Protein 2NLY (pdb70)

Radius of gyration: 16.24 Å; Cα contacts (8 Å, |Δi|>4): 488; chains: 1; bounding box: 35×42×41 Å

Solvent-accessible surface area: 9876 Å² total; per-residue (Å²): 142,98,80,0,0,0,0,0,5,31,0,0,20,107,64,126,10,9,114,60,2,9,81,25,119,4,55,4,0,0,0,0,38,7,79,71,154,49,0,56,112,7,0,87,69,0,83,92,36,67,15,33,1,0,0,2,0,22,7,78,52,121,172,44,12,2,41,48,126,25,56,58,46,83,0,36,40,62,0,90,118,0,18,115,32,1,34,122,22,65,0,1,0,3,57,85,0,21,90,1,2,89,46,87,142,2,0,78,2,0,0,46,0,0,80,88,93,143,5,17,0,0,4,5,20,42,29,98,134,26,39,0,43,92,0,2,119,100,31,139,4,58,66,18,64,45,34,44,70,0,9,69,114,148,0,40,115,163,60,0,27,123,24,0,121,96,0,4,131,82,1,120,124,39,82,62,5,9,0,0,0,52,4,15,108,89,1,54,45,0,16,34,0,0,138,57,2,45,124,66,4,120,88,40,58,3,69,19,6,40,1,36,94,22,33,150

B-factor: mean 36.32, std 6.49, range [16.76, 59.88]

InterPro domains:
  IPR006837 Divergent polysaccharide deacetylase [PF04748] (36-253)
  IPR006837 Divergent polysaccharide deacetylase [PTHR30105] (24-260)
  IPR006837 Divergent polysaccharide deacetylase [cd10936] (33-252)
  IPR011330 Glycoside hydrolase/deacetylase, beta/alpha-barrel [SSF88713] (32-253)

Nearest PDB structures (foldseek):
  2nly-assembly1_A  TM=1.005E+00  e=2.503E-43  Halalkalibacterium halodurans
  2qv5-assembly2_B  TM=9.252E-01  e=1.709E-12  Agrobacterium fabrum str. C58
  5cxp-assembly1_A-2  TM=4.669E-01  e=4.912E-03  Clostridium acetobutylicum ATCC 824
  2ekg-assembly1_B  TM=4.092E-01  e=2.356E-01  Thermus thermophilus HB27
  6xvu-assembly2_C  TM=3.363E-01  e=3.530E-01  Deinococcus radiodurans R1 = ATCC 13939 = DSM 20539

Structure (mmCIF, N/CA/C/O backbone):
data_2NLY
#
_entry.id   2NLY
#
_cell.length_a   81.153
_cell.length_b   113.517
_cell.length_c   63.532
_cell.angle_alpha   90.00
_cell.angle_beta   90.00
_cell.angle_gamma   90.00
#
_symmetry.space_group_name_H-M   'C 2 2 21'
#
loop_
_entity.id
_entity.type
_entity.pdbx_description
1 polymer 'Divergent polysaccharide deacetylase hypothetical protein'
2 non-polymer 'ZINC ION'
3 water water
#
loop_
_atom_site.group_PDB
_atom_site.id
_atom_site.type_symbol
_atom_site.label_atom_id
_atom_site.label_alt_id
_atom_site.label_comp_id
_atom_site.label_asym_id
_atom_site.label_entity_id
_atom_site.label_seq_id
_atom_site.pdbx_PDB_ins_code
_atom_site.Cartn_x
_atom_site.Cartn_y
_atom_site.Cartn_z
_atom_site.occupancy
_atom_site.B_iso_or_equiv
_atom_site.auth_seq_id
_atom_site.auth_comp_id
_atom_site.auth_asym_id
_atom_site.auth_atom_id
_atom_site.pdbx_PDB_model_num
ATOM 1 N N . MET A 1 3 ? 7.017 15.311 33.089 1.00 44.10 31 MET A N 1
ATOM 2 C CA . MET A 1 3 ? 7.366 16.719 32.708 1.00 45.05 31 MET A CA 1
ATOM 3 C C . MET A 1 3 ? 8.434 17.311 33.626 1.00 44.21 31 MET A C 1
ATOM 4 O O . MET A 1 3 ? 8.712 16.780 34.711 1.00 44.41 31 MET A O 1
ATOM 9 N N . LYS A 1 4 ? 9.043 18.393 33.151 1.00 42.82 32 LYS A N 1
ATOM 10 C CA . LYS A 1 4 ? 10.090 19.093 33.864 1.00 41.48 32 LYS A CA 1
ATOM 11 C C . LYS A 1 4 ? 9.839 20.540 33.573 1.00 41.08 32 LYS A C 1
ATOM 12 O O . LYS A 1 4 ? 9.495 20.916 32.440 1.00 40.70 32 LYS A O 1
ATOM 18 N N . ARG A 1 5 ? 9.962 21.347 34.617 1.00 40.06 33 ARG A N 1
ATOM 19 C CA . ARG A 1 5 ? 9.536 22.716 34.571 1.00 39.02 33 ARG A CA 1
ATOM 20 C C . ARG A 1 5 ? 10.690 23.663 34.254 1.00 38.51 33 ARG A C 1
ATOM 21 O O . ARG A 1 5 ? 11.867 23.330 34.501 1.00 38.06 33 ARG A O 1
ATOM 29 N N . ALA A 1 6 ? 10.328 24.821 33.680 1.00 37.46 34 ALA A N 1
ATOM 30 C CA . ALA A 1 6 ? 11.193 25.993 33.521 1.00 36.70 34 ALA A CA 1
ATOM 31 C C . ALA A 1 6 ? 10.315 27.229 33.419 1.00 36.57 34 ALA A C 1
ATOM 32 O O . ALA A 1 6 ? 9.123 27.120 33.116 1.00 37.09 34 ALA A O 1
ATOM 34 N N . ALA A 1 7 ? 10.893 28.402 33.656 1.00 35.68 35 ALA A N 1
ATOM 35 C CA . ALA A 1 7 ? 10.145 29.651 33.579 1.00 35.70 35 ALA A CA 1
ATOM 36 C C . ALA A 1 7 ? 10.912 30.676 32.766 1.00 35.19 35 ALA A C 1
ATOM 37 O O . ALA A 1 7 ? 12.154 30.719 32.807 1.00 36.68 35 ALA A O 1
ATOM 39 N N . ILE A 1 8 ? 10.172 31.484 32.022 1.00 33.86 36 ILE A N 1
ATOM 40 C CA . ILE A 1 8 ? 10.738 32.608 31.294 1.00 31.57 36 ILE A CA 1
ATOM 41 C C . ILE A 1 8 ? 10.130 33.922 31.787 1.00 31.65 36 ILE A C 1
ATOM 42 O O . ILE A 1 8 ? 8.903 34.055 31.883 1.00 30.77 36 ILE A O 1
ATOM 47 N N . ILE A 1 9 ? 11.009 34.863 32.123 1.00 30.47 37 ILE A N 1
ATOM 48 C CA . ILE A 1 9 ? 10.614 36.204 32.437 1.00 30.27 37 ILE A CA 1
ATOM 49 C C . ILE A 1 9 ? 10.995 37.113 31.258 1.00 31.37 37 ILE A C 1
ATOM 50 O O . ILE A 1 9 ? 12.132 37.035 30.749 1.00 30.64 37 ILE A O 1
ATOM 55 N N . ILE A 1 10 ? 10.062 37.971 30.835 1.00 31.71 38 ILE A N 1
ATOM 56 C CA . ILE A 1 10 ? 10.348 38.958 29.807 1.00 33.01 38 ILE A CA 1
ATOM 57 C C . ILE A 1 10 ? 10.340 40.331 30.449 1.00 34.35 38 ILE A C 1
ATOM 58 O O . ILE A 1 10 ? 9.290 40.814 30.929 1.00 34.94 38 ILE A O 1
ATOM 63 N N . ASP A 1 11 ? 11.507 40.970 30.449 1.00 34.94 39 ASP A N 1
ATOM 64 C CA . ASP A 1 11 ? 11.691 42.228 31.145 1.00 35.35 39 ASP A CA 1
ATOM 65 C C . ASP A 1 11 ? 11.286 43.426 30.303 1.00 35.69 39 ASP A C 1
ATOM 66 O O . ASP A 1 11 ? 11.100 43.327 29.078 1.00 35.44 39 ASP A O 1
ATOM 71 N N . ASP A 1 12 ? 11.183 44.575 30.964 1.00 35.54 40 ASP A N 1
ATOM 72 C CA . ASP A 1 12 ? 11.165 45.868 30.275 1.00 35.57 40 ASP A CA 1
ATOM 73 C C . ASP A 1 12 ? 9.836 46.298 29.629 1.00 34.08 40 ASP A C 1
ATOM 74 O O . ASP A 1 12 ? 9.839 47.123 28.701 1.00 33.82 40 ASP A O 1
ATOM 79 N N . PHE A 1 13 ? 8.722 45.751 30.107 1.00 32.10 41 PHE A N 1
ATOM 80 C CA . PHE A 1 13 ? 7.382 46.213 29.664 1.00 31.32 41 PHE A CA 1
ATOM 81 C C . PHE A 1 13 ? 7.134 47.569 30.271 1.00 30.58 41 PHE A C 1
ATOM 82 O O . PHE A 1 13 ? 7.795 47.934 31.227 1.00 29.75 41 PHE A O 1
ATOM 90 N N . GLY A 1 14 ? 6.193 48.321 29.723 1.00 31.03 42 GLY A N 1
ATOM 91 C CA . GLY A 1 14 ? 5.780 49.569 30.366 1.00 31.10 42 GLY A CA 1
ATOM 92 C C . GLY A 1 14 ? 5.541 50.580 29.306 1.00 31.68 42 GLY A C 1
ATOM 93 O O . GLY A 1 14 ? 4.624 51.406 29.421 1.00 31.88 42 GLY A O 1
ATOM 94 N N . GLY A 1 15 ? 6.375 50.508 28.261 1.00 32.86 43 GLY A N 1
ATOM 95 C CA . GLY A 1 15 ? 6.326 51.434 27.116 1.00 32.55 43 GLY A CA 1
ATOM 96 C C . GLY A 1 15 ? 5.876 50.711 25.867 1.00 33.38 43 GLY A C 1
ATOM 97 O O . GLY A 1 15 ? 5.567 49.516 25.907 1.00 33.89 43 GLY A O 1
ATOM 98 N N . ASP A 1 16 ? 5.829 51.432 24.756 1.00 34.63 44 ASP A N 1
ATOM 99 C CA . ASP A 1 16 ? 5.392 50.872 23.493 1.00 35.48 44 ASP A CA 1
ATOM 100 C C . ASP A 1 16 ? 6.616 50.524 22.708 1.00 34.79 44 ASP A C 1
ATOM 101 O O . ASP A 1 16 ? 7.079 51.291 21.904 1.00 34.10 44 ASP A O 1
ATOM 106 N N . VAL A 1 17 ? 7.173 49.365 23.005 1.00 35.09 45 VAL A N 1
ATOM 107 C CA . VAL A 1 17 ? 8.396 48.934 22.322 1.00 34.98 45 VAL A CA 1
ATOM 108 C C . VAL A 1 17 ? 8.116 47.622 21.603 1.00 34.45 45 VAL A C 1
ATOM 109 O O . VAL A 1 17 ? 7.098 46.983 21.857 1.00 34.41 45 VAL A O 1
ATOM 113 N N . LYS A 1 18 ? 9.003 47.227 20.699 1.00 34.11 46 LYS A N 1
ATOM 114 C CA . LYS A 1 18 ? 8.767 46.037 19.877 1.00 33.31 46 LYS A CA 1
ATOM 115 C C . LYS A 1 18 ? 8.648 44.771 20.718 1.00 32.82 46 LYS A C 1
ATOM 116 O O . LYS A 1 18 ? 9.378 44.589 21.700 1.00 32.96 46 LYS A O 1
ATOM 122 N N . GLY A 1 19 ? 7.676 43.938 20.366 1.00 32.40 47 GLY A N 1
ATOM 123 C CA . GLY A 1 19 ? 7.433 42.682 21.065 1.00 31.48 47 GLY A CA 1
ATOM 124 C C . GLY A 1 19 ? 6.324 42.688 22.101 1.00 32.04 47 GLY A C 1
ATOM 125 O O . GLY A 1 19 ? 5.859 41.613 22.503 1.00 31.66 47 GLY A O 1
ATOM 126 N N . VAL A 1 20 ? 5.879 43.863 22.560 1.00 32.19 48 VAL A N 1
ATOM 127 C CA . VAL A 1 20 ? 4.967 43.830 23.681 1.00 33.11 48 VAL A CA 1
ATOM 128 C C . VAL A 1 20 ? 3.590 43.305 23.304 1.00 33.49 48 VAL A C 1
ATOM 129 O O . VAL A 1 20 ? 3.058 42.424 23.977 1.00 34.45 48 VAL A O 1
ATOM 133 N N . ASP A 1 21 ? 3.023 43.784 22.216 1.00 33.86 49 ASP A N 1
ATOM 134 C CA . ASP A 1 21 ? 1.739 43.258 21.800 1.00 34.49 49 ASP A CA 1
ATOM 135 C C . ASP A 1 21 ? 1.772 41.750 21.640 1.00 34.44 49 ASP A C 1
ATOM 136 O O . ASP A 1 21 ? 0.859 41.082 22.116 1.00 34.31 49 ASP A O 1
ATOM 141 N N . ASP A 1 22 ? 2.830 41.234 20.995 1.00 34.83 50 ASP A N 1
ATOM 142 C CA . ASP A 1 22 ? 3.002 39.803 20.773 1.00 35.34 50 ASP A CA 1
ATOM 143 C C . ASP A 1 22 ? 3.017 39.025 22.096 1.00 35.82 50 ASP A C 1
ATOM 144 O O . ASP A 1 22 ? 2.244 38.075 22.278 1.00 35.91 50 ASP A O 1
ATOM 149 N N . PHE A 1 23 ? 3.870 39.423 23.031 1.00 35.38 51 PHE A N 1
ATOM 150 C CA . PHE A 1 23 ? 3.860 38.740 24.297 1.00 36.23 51 PHE A CA 1
ATOM 151 C C . PHE A 1 23 ? 2.517 38.898 25.030 1.00 37.31 51 PHE A C 1
ATOM 152 O O . PHE A 1 23 ? 2.053 37.947 25.670 1.00 38.10 51 PHE A O 1
ATOM 160 N N . LEU A 1 24 ? 1.872 40.062 24.914 1.00 37.22 52 LEU A N 1
ATOM 161 C CA . LEU A 1 24 ? 0.686 40.304 25.722 1.00 37.78 52 LEU A CA 1
ATOM 162 C C . LEU A 1 24 ? -0.583 39.510 25.312 1.00 39.26 52 LEU A C 1
ATOM 163 O O . LEU A 1 24 ? -1.571 39.500 26.057 1.00 39.58 52 LEU A O 1
ATOM 168 N N . THR A 1 25 ? -0.540 38.813 24.184 1.00 40.21 53 THR A N 1
ATOM 169 C CA . THR A 1 25 ? -1.658 37.965 23.781 1.00 41.55 53 THR A CA 1
ATOM 170 C C . THR A 1 25 ? -1.734 36.688 24.586 1.00 42.63 53 THR A C 1
ATOM 171 O O . THR A 1 25 ? -2.801 36.130 24.779 1.00 42.65 53 THR A O 1
ATOM 175 N N . GLY A 1 26 ? -0.589 36.226 25.055 1.00 44.40 54 GLY A N 1
ATOM 176 C CA . GLY A 1 26 ? -0.546 35.198 26.070 1.00 45.89 54 GLY A CA 1
ATOM 177 C C . GLY A 1 26 ? -0.482 33.806 25.492 1.00 45.41 54 GLY A C 1
ATOM 178 O O . GLY A 1 26 ? -0.866 32.851 26.141 1.00 45.88 54 GLY A O 1
ATOM 179 N N . GLU A 1 27 ? 0.014 33.696 24.268 1.00 46.31 55 GLU A N 1
ATOM 180 C CA . GLU A 1 27 ? 0.231 32.403 23.642 1.00 46.65 55 GLU A CA 1
ATOM 181 C C . GLU A 1 27 ? 1.387 31.660 24.280 1.00 45.64 55 GLU A C 1
ATOM 182 O O . GLU A 1 27 ? 1.374 30.444 24.369 1.00 45.69 55 GLU A O 1
ATOM 188 N N . ILE A 1 28 ? 2.390 32.400 24.721 1.00 43.92 56 ILE A N 1
ATOM 189 C CA . ILE A 1 28 ? 3.502 31.808 25.431 1.00 42.24 56 ILE A CA 1
ATOM 190 C C . ILE A 1 28 ? 3.412 32.056 26.919 1.00 41.52 56 ILE A C 1
ATOM 191 O O . ILE A 1 28 ? 3.008 33.121 27.355 1.00 40.54 56 ILE A O 1
ATOM 196 N N . PRO A 1 29 ? 3.824 31.062 27.690 1.00 40.86 57 PRO A N 1
ATOM 197 C CA . PRO A 1 29 ? 3.768 31.125 29.141 1.00 40.38 57 PRO A CA 1
ATOM 198 C C . PRO A 1 29 ? 4.989 31.798 29.706 1.00 40.16 57 PRO A C 1
ATOM 199 O O . PRO A 1 29 ? 5.981 31.166 30.034 1.00 41.12 57 PRO A O 1
ATOM 203 N N . VAL A 1 30 ? 4.888 33.105 29.824 1.00 39.26 58 VAL A N 1
ATOM 204 C CA . VAL A 1 30 ? 5.956 33.925 30.354 1.00 38.07 58 VAL A CA 1
ATOM 205 C C . VAL A 1 30 ? 5.398 34.732 31.519 1.00 38.99 58 VAL A C 1
ATOM 206 O O . VAL A 1 30 ? 4.178 34.869 31.678 1.00 39.18 58 VAL A O 1
ATOM 210 N N . THR A 1 31 ? 6.303 35.245 32.346 1.00 39.41 59 THR A N 1
ATOM 211 C CA . THR A 1 31 ? 5.993 36.182 33.369 1.00 38.39 59 THR A CA 1
ATOM 212 C C . THR A 1 31 ? 6.409 37.512 32.783 1.00 38.84 59 THR A C 1
ATOM 213 O O . THR A 1 31 ? 7.482 37.626 32.155 1.00 39.06 59 THR A O 1
ATOM 217 N N . VAL A 1 32 ? 5.562 38.515 33.027 1.00 37.40 60 VAL A N 1
ATOM 218 C CA . VAL A 1 32 ? 5.726 39.816 32.526 1.00 36.73 60 VAL A CA 1
ATOM 219 C C . VAL A 1 32 ? 6.327 40.698 33.643 1.00 37.20 60 VAL A C 1
ATOM 220 O O . VAL A 1 32 ? 5.762 40.784 34.748 1.00 37.86 60 VAL A O 1
ATOM 224 N N . ALA A 1 33 ? 7.477 41.334 33.365 1.00 36.03 61 ALA A N 1
ATOM 225 C CA . ALA A 1 33 ? 8.110 42.272 34.311 1.00 34.44 61 ALA A CA 1
ATOM 226 C C . ALA A 1 33 ? 7.926 43.699 33.802 1.00 34.06 61 ALA A C 1
ATOM 227 O O . ALA A 1 33 ? 8.552 44.119 32.823 1.00 34.32 61 ALA A O 1
ATOM 229 N N . VAL A 1 34 ? 7.048 44.449 34.462 1.00 33.74 62 VAL A N 1
ATOM 230 C CA . VAL A 1 34 ? 6.693 45.771 34.006 1.00 32.33 62 VAL A CA 1
ATOM 231 C C . VAL A 1 34 ? 7.509 46.797 34.782 1.00 33.48 62 VAL A C 1
ATOM 232 O O . VAL A 1 34 ? 7.533 46.755 36.000 1.00 33.00 62 VAL A O 1
ATOM 236 N N . MET A 1 35 ? 8.212 47.694 34.078 1.00 34.23 63 MET A N 1
ATOM 237 C CA . MET A 1 35 ? 8.783 48.890 34.693 1.00 35.77 63 MET A CA 1
ATOM 238 C C . MET A 1 35 ? 7.634 49.845 34.989 1.00 34.70 63 MET A C 1
ATOM 239 O O . MET A 1 35 ? 6.741 49.992 34.164 1.00 35.34 63 MET A O 1
ATOM 244 N N . PRO A 1 36 ? 7.610 50.431 36.194 1.00 33.28 64 PRO A N 1
ATOM 245 C CA . PRO A 1 36 ? 6.556 51.335 36.574 1.00 32.13 64 PRO A CA 1
ATOM 246 C C . PRO A 1 36 ? 6.765 52.772 36.173 1.00 31.70 64 PRO A C 1
ATOM 247 O O . PRO A 1 36 ? 7.867 53.181 35.795 1.00 32.34 64 PRO A O 1
ATOM 251 N N . PHE A 1 37 ? 5.699 53.546 36.333 1.00 30.86 65 PHE A N 1
ATOM 252 C CA . PHE A 1 37 ? 5.694 54.971 36.075 1.00 30.07 65 PHE A CA 1
ATOM 253 C C . PHE A 1 37 ? 5.875 55.302 34.605 1.00 29.32 65 PHE A C 1
ATOM 254 O O . PHE A 1 37 ? 6.285 56.413 34.267 1.00 29.20 65 PHE A O 1
ATOM 262 N N . LEU A 1 38 ? 5.588 54.353 33.725 1.00 28.28 66 LEU A N 1
ATOM 263 C CA . LEU A 1 38 ? 5.657 54.656 32.297 1.00 29.34 66 LEU A CA 1
ATOM 264 C C . LEU A 1 38 ? 4.227 54.846 31.868 1.00 29.53 66 LEU A C 1
ATOM 265 O O . LEU A 1 38 ? 3.295 54.497 32.649 1.00 29.39 66 LEU A O 1
ATOM 270 N N . GLU A 1 39 ? 4.046 55.412 30.676 1.00 28.30 67 GLU A N 1
ATOM 271 C CA . GLU A 1 39 ? 2.706 55.678 30.184 1.00 29.26 67 GLU A CA 1
ATOM 272 C C . GLU A 1 39 ? 1.741 54.465 30.268 1.00 29.61 67 GLU A C 1
ATOM 273 O O . GLU A 1 39 ? 0.594 54.640 30.681 1.00 29.55 67 GLU A O 1
ATOM 279 N N . HIS A 1 40 ? 2.204 53.267 29.893 1.00 28.58 68 HIS A N 1
ATOM 280 C CA . HIS A 1 40 ? 1.320 52.098 29.869 1.00 28.77 68 HIS A CA 1
ATOM 281 C C . HIS A 1 40 ? 1.672 51.018 30.907 1.00 29.02 68 HIS A C 1
ATOM 282 O O . HIS A 1 40 ? 1.308 49.860 30.732 1.00 28.32 68 HIS A O 1
ATOM 289 N N . SER A 1 41 ? 2.382 51.387 31.980 1.00 29.12 69 SER A N 1
ATOM 290 C CA . SER A 1 41 ? 2.829 50.381 32.931 1.00 28.75 69 SER A CA 1
ATOM 291 C C . SER A 1 41 ? 1.588 49.659 33.479 1.00 30.01 69 SER A C 1
ATOM 292 O O . SER A 1 41 ? 1.476 48.441 33.344 1.00 29.72 69 SER A O 1
ATOM 295 N N . THR A 1 42 ? 0.636 50.431 34.046 1.00 30.78 70 THR A N 1
ATOM 296 C CA . THR A 1 42 ? -0.562 49.902 34.668 1.00 31.01 70 THR A CA 1
ATOM 297 C C . THR A 1 42 ? -1.394 49.087 33.663 1.00 32.66 70 THR A C 1
ATOM 298 O O . THR A 1 42 ? -1.883 48.018 33.998 1.00 33.90 70 THR A O 1
ATOM 302 N N . LYS A 1 43 ? -1.546 49.578 32.437 1.00 32.74 71 LYS A N 1
ATOM 303 C CA . LYS A 1 43 ? -2.424 48.961 31.481 1.00 32.83 71 LYS A CA 1
ATOM 304 C C . LYS A 1 43 ? -1.849 47.684 30.930 1.00 32.61 71 LYS A C 1
ATOM 305 O O . LYS A 1 43 ? -2.554 46.696 30.753 1.00 32.66 71 LYS A O 1
ATOM 311 N N . GLN A 1 44 ? -0.572 47.694 30.587 1.00 32.80 72 GLN A N 1
ATOM 312 C CA . GLN A 1 44 ? 0.057 46.441 30.168 1.00 33.00 72 GLN A CA 1
ATOM 313 C C . GLN A 1 44 ? -0.051 45.384 31.260 1.00 33.29 72 GLN A C 1
ATOM 314 O O . GLN A 1 44 ? -0.185 44.211 30.966 1.00 33.76 72 GLN A O 1
ATOM 320 N N . ALA A 1 45 ? -0.030 45.816 32.516 1.00 33.61 73 ALA A N 1
ATOM 321 C CA . ALA A 1 45 ? -0.128 44.907 33.626 1.00 34.30 73 ALA A CA 1
ATOM 322 C C . ALA A 1 45 ? -1.535 44.293 33.633 1.00 35.15 73 ALA A C 1
ATOM 323 O O . ALA A 1 45 ? -1.718 43.109 33.952 1.00 35.88 73 ALA A O 1
ATOM 325 N N . GLU A 1 46 ? -2.508 45.123 33.292 1.00 34.99 74 GLU A N 1
ATOM 326 C CA . GLU A 1 46 ? -3.895 44.730 33.253 1.00 35.40 74 GLU A CA 1
ATOM 327 C C . GLU A 1 46 ? -4.215 43.813 32.098 1.00 34.52 74 GLU A C 1
ATOM 328 O O . GLU A 1 46 ? -5.042 42.921 32.237 1.00 34.39 74 GLU A O 1
ATOM 334 N N . ILE A 1 47 ? -3.555 44.041 30.963 1.00 34.45 75 ILE A N 1
ATOM 335 C CA . ILE A 1 47 ? -3.690 43.190 29.783 1.00 33.35 75 ILE A CA 1
ATOM 336 C C . ILE A 1 47 ? -2.987 41.865 30.030 1.00 33.36 75 ILE A C 1
ATOM 337 O O . ILE A 1 47 ? -3.436 40.796 29.568 1.00 32.60 75 ILE A O 1
ATOM 342 N N . ALA A 1 48 ? -1.886 41.900 30.769 1.00 32.84 76 ALA A N 1
ATOM 343 C CA . ALA A 1 48 ? -1.186 40.628 30.995 1.00 33.44 76 ALA A CA 1
ATOM 344 C C . ALA A 1 48 ? -2.067 39.715 31.853 1.00 33.83 76 ALA A C 1
ATOM 345 O O . ALA A 1 48 ? -2.180 38.520 31.570 1.00 32.90 76 ALA A O 1
ATOM 347 N N . GLN A 1 49 ? -2.693 40.302 32.891 1.00 33.63 77 GLN A N 1
ATOM 348 C CA . GLN A 1 49 ? -3.556 39.567 33.780 1.00 33.42 77 GLN A CA 1
ATOM 349 C C . GLN A 1 49 ? -4.746 38.967 33.039 1.00 32.70 77 GLN A C 1
ATOM 350 O O . GLN A 1 49 ? -5.088 37.837 33.289 1.00 32.82 77 GLN A O 1
ATOM 356 N N . ALA A 1 50 ? -5.373 39.716 32.136 1.00 32.06 78 ALA A N 1
ATOM 357 C CA . ALA A 1 50 ? -6.580 39.242 31.468 1.00 31.59 78 ALA A CA 1
ATOM 358 C C . ALA A 1 50 ? -6.280 38.124 30.473 1.00 31.53 78 ALA A C 1
ATOM 359 O O . ALA A 1 50 ? -7.130 37.301 30.211 1.00 32.43 78 ALA A O 1
ATOM 361 N N . ALA A 1 51 ? -5.059 38.109 29.945 1.00 31.61 79 ALA A N 1
ATOM 362 C CA . ALA A 1 51 ? -4.541 37.100 29.033 1.00 30.81 79 ALA A CA 1
ATOM 363 C C . ALA A 1 51 ? -3.932 35.989 29.833 1.00 31.76 7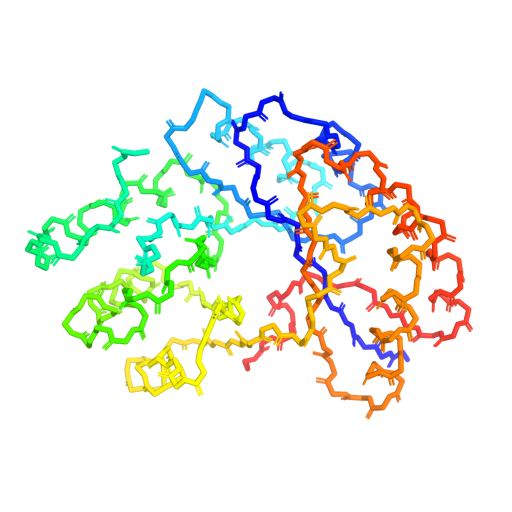9 ALA A C 1
ATOM 364 O O . ALA A 1 51 ? -3.318 35.065 29.274 1.00 32.10 79 ALA A O 1
ATOM 366 N N . GLY A 1 52 ? -4.030 36.083 31.154 1.00 31.83 80 GLY A N 1
ATOM 367 C CA . GLY A 1 52 ? -3.606 34.955 31.984 1.00 32.10 80 GLY A CA 1
ATOM 368 C C . GLY A 1 52 ? -2.118 34.761 32.205 1.00 31.94 80 GLY A C 1
ATOM 369 O O . GLY A 1 52 ? -1.687 33.639 32.424 1.00 31.97 80 GLY A O 1
ATOM 370 N N . LEU A 1 53 ? -1.359 35.859 32.225 1.00 31.53 81 LEU A N 1
ATOM 371 C CA . LEU A 1 53 ? 0.094 35.841 32.443 1.00 30.50 81 LEU A CA 1
ATOM 372 C C . LEU A 1 53 ? 0.403 36.446 33.782 1.00 30.91 81 LEU A C 1
ATOM 373 O O . LEU A 1 53 ? -0.223 37.468 34.173 1.00 31.43 81 LEU A O 1
ATOM 378 N N . GLU A 1 54 ? 1.378 35.871 34.472 1.00 30.65 82 GLU A N 1
ATOM 379 C CA . GLU A 1 54 ? 1.850 36.433 35.732 1.00 31.46 82 GLU A CA 1
ATOM 380 C C . GLU A 1 54 ? 2.619 37.737 35.441 1.00 31.63 82 GLU A C 1
ATOM 381 O O . GLU A 1 54 ? 3.171 37.918 34.333 1.00 31.64 82 GLU A O 1
ATOM 387 N N . VAL A 1 55 ? 2.688 38.597 36.457 1.00 30.43 83 VAL A N 1
ATOM 388 C CA . VAL A 1 55 ? 3.228 39.942 36.357 1.00 28.94 83 VAL A CA 1
ATOM 389 C C . VAL A 1 55 ? 4.097 40.228 37.583 1.00 28.94 83 VAL A C 1
ATOM 390 O O . VAL A 1 55 ? 3.685 39.956 38.716 1.00 29.32 83 VAL A O 1
ATOM 394 N N . ILE A 1 56 ? 5.254 40.838 37.378 1.00 27.70 84 ILE A N 1
ATOM 395 C CA . ILE A 1 56 ? 6.063 41.266 38.485 1.00 26.86 84 ILE A CA 1
ATOM 396 C C . ILE A 1 56 ? 6.546 42.641 38.122 1.00 28.41 84 ILE A C 1
ATOM 397 O O . ILE A 1 56 ? 6.457 43.069 36.966 1.00 28.53 84 ILE A O 1
ATOM 402 N N . VAL A 1 57 ? 7.127 43.306 39.105 1.00 29.32 85 VAL A N 1
ATOM 403 C CA . VAL A 1 57 ? 7.541 44.658 38.981 1.00 29.00 85 VAL A CA 1
ATOM 404 C C . VAL A 1 57 ? 8.927 44.547 38.504 1.00 30.38 85 VAL A C 1
ATOM 405 O O . VAL A 1 57 ? 9.714 43.758 39.036 1.00 31.22 85 VAL A O 1
ATOM 409 N N . HIS A 1 58 ? 9.235 45.328 37.485 1.00 31.00 86 HIS A N 1
ATOM 410 C CA . HIS A 1 58 ? 10.579 45.427 37.020 1.00 32.18 86 HIS A CA 1
ATOM 411 C C . HIS A 1 58 ? 11.177 46.743 37.538 1.00 33.56 86 HIS A C 1
ATOM 412 O O . HIS A 1 58 ? 10.924 47.863 36.987 1.00 33.35 86 HIS A O 1
ATOM 419 N N . MET A 1 59 ? 11.921 46.619 38.634 1.00 34.14 87 MET A N 1
ATOM 420 C CA . MET A 1 59 ? 12.300 47.786 39.408 1.00 35.52 87 MET A CA 1
ATOM 421 C C . MET A 1 59 ? 13.625 48.361 38.969 1.00 36.75 87 MET A C 1
ATOM 422 O O . MET A 1 59 ? 14.660 47.671 39.054 1.00 37.85 87 MET A O 1
ATOM 427 N N . PRO A 1 60 ? 13.607 49.613 38.489 1.00 37.76 88 PRO A N 1
ATOM 428 C CA . PRO A 1 60 ? 14.822 50.313 38.034 1.00 38.86 88 PRO A CA 1
ATOM 429 C C . PRO A 1 60 ? 15.764 50.695 39.182 1.00 39.56 88 PRO A C 1
ATOM 430 O O . PRO A 1 60 ? 15.385 51.499 40.040 1.00 39.05 88 PRO A O 1
ATOM 434 N N . LEU A 1 61 ? 16.945 50.068 39.197 1.00 40.43 89 LEU A N 1
ATOM 435 C CA . LEU A 1 61 ? 18.029 50.406 40.106 1.00 42.35 89 LEU A CA 1
ATOM 436 C C . LEU A 1 61 ? 19.241 50.882 39.295 1.00 44.42 89 LEU A C 1
ATOM 437 O O . LEU A 1 61 ? 19.456 50.432 38.159 1.00 45.23 89 LEU A O 1
ATOM 442 N N . GLU A 1 62 ? 20.039 51.775 39.876 1.00 46.39 90 GLU A N 1
ATOM 443 C CA . GLU A 1 62 ? 21.230 52.302 39.209 1.00 48.39 90 GLU A CA 1
ATOM 444 C C . GLU A 1 62 ? 22.307 51.221 38.973 1.00 49.44 90 GLU A C 1
ATOM 445 O O . GLU A 1 62 ? 22.526 50.357 39.840 1.00 49.75 90 GLU A O 1
ATOM 451 N N . PRO A 1 63 ? 22.950 51.243 37.779 1.00 50.16 91 PRO A N 1
ATOM 452 C CA . PRO A 1 63 ? 24.170 50.479 37.480 1.00 50.23 91 PRO A CA 1
ATOM 453 C C . PRO A 1 63 ? 25.409 51.139 38.060 1.00 50.33 91 PRO A C 1
ATOM 454 O O . PRO A 1 63 ? 25.300 52.177 38.713 1.00 50.80 91 PRO A O 1
ATOM 458 N N . LYS A 1 64 ? 26.578 50.548 37.803 1.00 50.13 92 LYS A N 1
ATOM 459 C CA . LYS A 1 64 ? 27.849 51.206 38.059 1.00 49.75 92 LYS A CA 1
ATOM 460 C C . LYS A 1 64 ? 28.137 52.171 36.914 1.00 49.62 92 LYS A C 1
ATOM 461 O O . LYS A 1 64 ? 29.144 52.878 36.919 1.00 49.66 92 LYS A O 1
ATOM 463 N N . PRO A 1 73 ? 12.561 56.834 35.717 1.00 53.71 101 PRO A N 1
ATOM 464 C CA . PRO A 1 73 ? 13.371 57.738 36.534 1.00 53.51 101 PRO A CA 1
ATOM 465 C C . PRO A 1 73 ? 12.680 58.469 37.735 1.00 53.38 101 PRO A C 1
ATOM 466 O O . PRO A 1 73 ? 12.932 59.645 38.048 1.00 53.38 101 PRO A O 1
ATOM 470 N N . SER A 1 74 ? 11.832 57.716 38.424 1.00 52.59 102 SER A N 1
ATOM 471 C CA . SER A 1 74 ? 11.735 57.863 39.866 1.00 51.05 102 SER A CA 1
ATOM 472 C C . SER A 1 74 ? 12.262 56.529 40.402 1.00 49.27 102 SER A C 1
ATOM 473 O O . SER A 1 74 ? 11.587 55.817 41.168 1.00 49.52 102 SER A O 1
ATOM 476 N N . GLY A 1 75 ? 13.478 56.189 39.956 1.00 46.77 103 GLY A N 1
ATOM 477 C CA . GLY A 1 75 ? 14.114 54.916 40.295 1.00 43.98 103 GLY A CA 1
ATOM 478 C C . GLY A 1 75 ? 15.027 54.980 41.501 1.00 42.44 103 GLY A C 1
ATOM 479 O O . GLY A 1 75 ? 15.131 56.009 42.175 1.00 42.11 103 GLY A O 1
ATOM 480 N N . ILE A 1 76 ? 15.698 53.872 41.771 1.00 40.83 104 ILE A N 1
ATOM 481 C CA . ILE A 1 76 ? 16.439 53.751 42.992 1.00 39.61 104 ILE A CA 1
ATOM 482 C C . ILE A 1 76 ? 17.879 54.092 42.723 1.00 39.62 104 ILE A C 1
ATOM 483 O O . ILE A 1 76 ? 18.548 53.386 41.970 1.00 39.88 104 ILE A O 1
ATOM 488 N N . THR A 1 77 ? 18.334 55.185 43.338 1.00 38.79 105 THR A N 1
ATOM 489 C CA . THR A 1 77 ? 19.708 55.631 43.252 1.00 38.03 105 THR A CA 1
ATOM 490 C C . THR A 1 77 ? 20.386 55.500 44.603 1.00 37.82 105 THR A C 1
ATOM 491 O O . THR A 1 77 ? 19.715 55.481 45.642 1.00 37.38 105 THR A O 1
ATOM 495 N N . SER A 1 78 ? 21.720 55.465 44.557 1.00 37.43 106 SER A N 1
ATOM 496 C CA . SER A 1 78 ? 22.614 55.356 45.710 1.00 37.77 106 SER A CA 1
ATOM 497 C C . SER A 1 78 ? 22.392 56.422 46.771 1.00 37.13 106 SER A C 1
ATOM 498 O O . SER A 1 78 ? 22.652 56.191 47.952 1.00 36.88 106 SER A O 1
ATOM 501 N N . ASN A 1 79 ? 21.938 57.593 46.337 1.00 36.52 107 ASN A N 1
ATOM 502 C CA . ASN A 1 79 ? 21.840 58.760 47.209 1.00 36.26 107 ASN A CA 1
ATOM 503 C C . ASN A 1 79 ? 20.502 58.895 47.920 1.00 35.32 107 ASN A C 1
ATOM 504 O O . ASN A 1 79 ? 20.240 59.921 48.545 1.00 35.79 107 ASN A O 1
ATOM 509 N N . LEU A 1 80 ? 19.654 57.876 47.828 1.00 33.93 108 LEU A N 1
ATOM 510 C CA . LEU A 1 80 ? 18.354 57.917 48.507 1.00 33.03 108 LEU A CA 1
ATOM 511 C C . LEU A 1 80 ? 18.394 57.467 49.994 1.00 32.54 108 LEU A C 1
ATOM 512 O O . LEU A 1 80 ? 19.166 56.581 50.349 1.00 32.14 108 LEU A O 1
ATOM 517 N N . SER A 1 81 ? 17.560 58.093 50.839 1.00 32.19 109 SER A N 1
ATOM 518 C CA . SER A 1 81 ? 17.276 57.607 52.196 1.00 32.59 109 SER A CA 1
ATOM 519 C C . SER A 1 81 ? 16.498 56.295 52.084 1.00 32.67 109 SER A C 1
ATOM 520 O O . SER A 1 81 ? 15.749 56.081 51.112 1.00 32.38 109 SER A O 1
ATOM 523 N N . VAL A 1 82 ? 16.673 55.432 53.083 1.00 33.04 110 VAL A N 1
ATOM 524 C CA . VAL A 1 82 ? 15.824 54.238 53.259 1.00 33.15 110 VAL A CA 1
ATOM 525 C C . VAL A 1 82 ? 14.348 54.596 53.078 1.00 32.68 110 VAL A C 1
ATOM 526 O O . VAL A 1 82 ? 13.659 53.930 52.338 1.00 32.73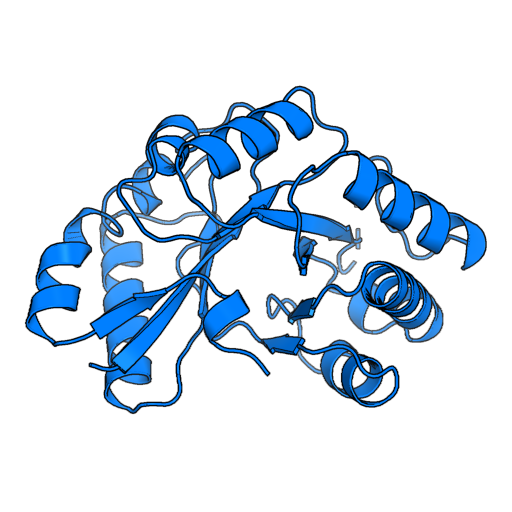 110 VAL A O 1
ATOM 530 N N . GLY A 1 83 ? 13.904 55.686 53.706 1.00 32.94 111 GLY A N 1
ATOM 531 C CA . GLY A 1 83 ? 12.510 56.161 53.627 1.00 32.93 111 GLY A CA 1
ATOM 532 C C . GLY A 1 83 ? 12.042 56.426 52.212 1.00 33.58 111 GLY A C 1
ATOM 533 O O . GLY A 1 83 ? 10.981 55.948 51.802 1.00 33.73 111 GLY A O 1
ATOM 534 N N . GLU A 1 84 ? 12.840 57.179 51.459 1.00 33.97 112 GLU A N 1
ATOM 535 C CA . GLU A 1 84 ? 12.598 57.389 50.035 1.00 34.55 112 GLU A CA 1
ATOM 536 C C . GLU A 1 84 ? 12.571 56.083 49.210 1.00 34.52 112 GLU A C 1
ATOM 537 O O . GLU A 1 84 ? 11.778 55.968 48.283 1.00 34.88 112 GLU A O 1
ATOM 543 N N . VAL A 1 85 ? 13.417 55.114 49.544 1.00 34.01 113 VAL A N 1
ATOM 544 C CA . VAL A 1 85 ? 13.446 53.857 48.791 1.00 34.08 113 VAL A CA 1
ATOM 545 C C . VAL A 1 85 ? 12.144 53.080 48.985 1.00 34.67 113 VAL A C 1
ATOM 546 O O . VAL A 1 85 ? 11.473 52.682 48.006 1.00 34.70 113 VAL A O 1
ATOM 550 N N . LYS A 1 86 ? 11.772 52.863 50.246 1.00 34.90 114 LYS A N 1
ATOM 551 C CA . LYS A 1 86 ? 10.529 52.125 50.526 1.00 35.31 114 LYS A CA 1
ATOM 552 C C . LYS A 1 86 ? 9.324 52.790 49.885 1.00 35.09 114 LYS A C 1
ATOM 553 O O . LYS A 1 86 ? 8.460 52.127 49.323 1.00 35.82 114 LYS A O 1
ATOM 559 N N . SER A 1 87 ? 9.300 54.113 49.920 1.00 34.75 115 SER A N 1
ATOM 560 C CA . SER A 1 87 ? 8.238 54.882 49.303 1.00 34.82 115 SER A CA 1
ATOM 561 C C . SER A 1 87 ? 8.152 54.634 47.790 1.00 34.94 115 SER A C 1
ATOM 562 O O . SER A 1 87 ? 7.089 54.278 47.238 1.00 35.87 115 SER A O 1
ATOM 565 N N . ARG A 1 88 ? 9.280 54.782 47.112 1.00 34.35 116 ARG A N 1
ATOM 566 C CA . ARG A 1 88 ? 9.366 54.439 45.704 1.00 33.90 116 ARG A CA 1
ATOM 567 C C . ARG A 1 88 ? 8.916 53.015 45.361 1.00 33.95 116 ARG A C 1
ATOM 568 O O . ARG A 1 88 ? 8.182 52.803 44.384 1.00 34.90 116 ARG A O 1
ATOM 576 N N . VAL A 1 89 ? 9.330 52.035 46.156 1.00 33.25 117 VAL A N 1
ATOM 577 C CA . VAL A 1 89 ? 8.957 50.642 45.879 1.00 32.33 117 VAL A CA 1
ATOM 578 C C . VAL A 1 89 ? 7.475 50.376 46.177 1.00 32.88 117 VAL A C 1
ATOM 579 O O . VAL A 1 89 ? 6.809 49.711 45.412 1.00 33.59 117 VAL A O 1
ATOM 583 N N . ARG A 1 90 ? 6.948 50.913 47.271 1.00 33.55 118 ARG A N 1
ATOM 584 C CA . ARG A 1 90 ? 5.489 50.891 47.506 1.00 34.22 118 ARG A CA 1
ATOM 585 C C . ARG A 1 90 ? 4.653 51.466 46.333 1.00 33.09 118 ARG A C 1
ATOM 586 O O . ARG A 1 90 ? 3.576 50.937 46.010 1.00 33.38 118 ARG A O 1
ATOM 594 N N . LYS A 1 91 ? 5.135 52.527 45.699 1.00 32.03 119 LYS A N 1
ATOM 595 C CA . LYS A 1 91 ? 4.402 53.129 44.574 1.00 32.71 119 LYS A CA 1
ATOM 596 C C . LYS A 1 91 ? 4.504 52.288 43.317 1.00 32.68 119 LYS A C 1
ATOM 597 O O . LYS A 1 91 ? 3.563 52.276 42.487 1.00 32.07 119 LYS A O 1
ATOM 603 N N . ALA A 1 92 ? 5.622 51.565 43.185 1.00 32.17 120 ALA A N 1
ATOM 604 C CA . ALA A 1 92 ? 5.796 50.722 42.014 1.00 31.67 120 ALA A CA 1
ATOM 605 C C . ALA A 1 92 ? 4.802 49.562 42.084 1.00 32.14 120 ALA A C 1
ATOM 606 O O . ALA A 1 92 ? 4.123 49.258 41.096 1.00 32.56 120 ALA A O 1
ATOM 608 N N . PHE A 1 93 ? 4.646 48.962 43.257 1.00 31.42 121 PHE A N 1
ATOM 609 C CA . PHE A 1 93 ? 3.642 47.946 43.413 1.00 31.21 121 PHE A CA 1
ATOM 610 C C . PHE A 1 93 ? 2.281 48.500 43.182 1.00 31.51 121 PHE A C 1
ATOM 611 O O . PHE A 1 93 ? 1.461 47.840 42.545 1.00 32.21 121 PHE A O 1
ATOM 619 N N . ASP A 1 94 ? 2.001 49.693 43.684 1.00 31.17 122 ASP A N 1
ATOM 620 C CA . ASP A 1 94 ? 0.687 50.245 43.437 1.00 32.42 122 ASP A CA 1
ATOM 621 C C . ASP A 1 94 ? 0.466 50.444 41.966 1.00 31.97 122 ASP A C 1
ATOM 622 O O . ASP A 1 94 ? -0.644 50.340 41.497 1.00 33.53 122 ASP A O 1
ATOM 627 N N . ASP A 1 95 ? 1.533 50.729 41.233 1.00 31.50 123 ASP A N 1
ATOM 628 C CA . ASP A 1 95 ? 1.417 51.142 39.844 1.00 30.86 123 ASP A CA 1
ATOM 629 C C . ASP A 1 95 ? 1.237 49.958 38.916 1.00 31.46 123 ASP A C 1
ATOM 630 O O . ASP A 1 95 ? 0.734 50.147 37.806 1.00 31.98 123 ASP A O 1
ATOM 635 N N . ILE A 1 96 ? 1.701 48.781 39.364 1.00 31.02 124 ILE A N 1
ATOM 636 C CA . ILE A 1 96 ? 1.622 47.510 38.650 1.00 32.46 124 ILE A CA 1
ATOM 637 C C . ILE A 1 96 ? 0.575 46.533 39.305 1.00 32.67 124 ILE A C 1
ATOM 638 O O . ILE A 1 96 ? 0.903 45.704 40.142 1.00 32.49 124 ILE A O 1
ATOM 643 N N . PRO A 1 97 ? -0.696 46.648 38.934 1.00 32.64 125 PRO A N 1
ATOM 644 C CA . PRO A 1 97 ? -1.664 45.690 39.529 1.00 31.71 125 PRO A CA 1
ATOM 645 C C . PRO A 1 97 ? -1.328 44.196 39.282 1.00 31.16 125 PRO A C 1
ATOM 646 O O . PRO A 1 97 ? -0.719 43.857 38.287 1.00 30.17 125 PRO A O 1
ATOM 650 N N . TYR A 1 98 ? -1.725 43.312 40.200 1.00 30.67 126 TYR A N 1
ATOM 651 C CA . TYR A 1 98 ? -1.518 41.869 40.017 1.00 30.78 126 TYR A CA 1
ATOM 652 C C . TYR A 1 98 ? -0.083 41.404 40.238 1.00 30.39 126 TYR A C 1
ATOM 653 O O . TYR A 1 98 ? 0.178 40.229 40.245 1.00 31.96 126 TYR A O 1
ATOM 662 N N . ALA A 1 99 ? 0.840 42.321 40.390 1.00 30.36 127 ALA A N 1
ATOM 663 C CA . ALA A 1 99 ? 2.241 42.024 40.678 1.00 30.46 127 ALA A CA 1
ATOM 664 C C . ALA A 1 99 ? 2.349 41.129 41.909 1.00 31.23 127 ALA A C 1
ATOM 665 O O . ALA A 1 99 ? 1.875 41.487 42.988 1.00 31.71 127 ALA A O 1
ATOM 667 N N . VAL A 1 100 ? 2.959 39.960 41.740 1.00 32.64 128 VAL A N 1
ATOM 668 C CA . VAL A 1 100 ? 3.152 39.017 42.810 1.00 33.24 128 VAL A CA 1
ATOM 669 C C . VAL A 1 100 ? 4.606 38.942 43.238 1.00 33.71 128 VAL A C 1
ATOM 670 O O . VAL A 1 100 ? 4.958 38.116 44.086 1.00 35.32 128 VAL A O 1
ATOM 674 N N . GLY A 1 101 ? 5.466 39.736 42.617 1.00 32.99 129 GLY A N 1
ATOM 675 C CA . GLY A 1 101 ? 6.899 39.663 42.872 1.00 32.26 129 GLY A CA 1
ATOM 676 C C . GLY A 1 101 ? 7.636 40.825 42.243 1.00 32.46 129 GLY A C 1
ATOM 677 O O . GLY A 1 101 ? 7.004 41.720 41.660 1.00 32.81 129 GLY A O 1
ATOM 678 N N . LEU A 1 102 ? 8.963 40.823 42.350 1.00 32.82 130 LEU A N 1
ATOM 679 C CA . LEU A 1 102 ? 9.777 41.946 41.859 1.00 34.01 130 LEU A CA 1
ATOM 680 C C . LEU A 1 102 ? 11.070 41.431 41.263 1.00 35.33 130 LEU A C 1
ATOM 681 O O . LEU A 1 102 ? 11.648 40.452 41.737 1.00 35.22 130 LEU A O 1
ATOM 686 N N . ASN A 1 103 ? 11.544 42.176 40.281 1.00 37.23 131 ASN A N 1
ATOM 687 C CA . ASN A 1 103 ? 12.718 41.858 39.502 1.00 40.31 131 ASN A CA 1
ATOM 688 C C . ASN A 1 103 ? 13.579 43.125 39.458 1.00 40.91 131 ASN A C 1
ATOM 689 O O . ASN A 1 103 ? 13.048 44.249 39.466 1.00 40.25 131 ASN A O 1
ATOM 694 N N . ASN A 1 104 ? 14.892 42.958 39.379 1.00 41.88 132 ASN A N 1
ATOM 695 C CA . ASN A 1 104 ? 15.776 4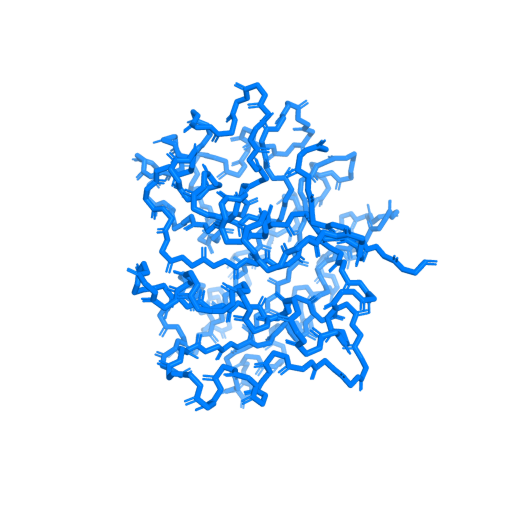4.133 39.380 1.00 43.78 132 ASN A CA 1
ATOM 696 C C . ASN A 1 104 ? 16.149 44.555 37.967 1.00 44.19 132 ASN A C 1
ATOM 697 O O . ASN A 1 104 ? 16.772 43.792 37.217 1.00 43.37 132 ASN A O 1
ATOM 702 N N . HIS A 1 105 ? 15.735 45.767 37.603 1.00 44.90 133 HIS A N 1
ATOM 703 C CA . HIS A 1 105 ? 16.145 46.324 36.332 1.00 46.17 133 HIS A CA 1
ATOM 704 C C . HIS A 1 105 ? 17.526 46.915 36.533 1.00 46.84 133 HIS A C 1
ATOM 705 O O . HIS A 1 105 ? 17.682 47.923 37.242 1.00 46.92 133 HIS A O 1
ATOM 712 N N . MET A 1 106 ? 18.509 46.267 35.907 1.00 47.95 134 MET A N 1
ATOM 713 C CA . MET A 1 106 ? 19.937 46.542 36.111 1.00 48.39 134 MET A CA 1
ATOM 714 C C . MET A 1 106 ? 20.248 46.422 37.597 1.00 48.35 134 MET A C 1
ATOM 715 O O . MET A 1 106 ? 19.948 45.388 38.201 1.00 48.42 134 MET A O 1
ATOM 720 N N . GLY A 1 107 ? 20.836 47.466 38.175 1.00 48.22 135 GLY A N 1
ATOM 721 C CA . GLY A 1 107 ? 21.115 47.496 39.593 1.00 48.11 135 GLY A CA 1
ATOM 722 C C . GLY A 1 107 ? 22.437 46.879 39.988 1.00 48.22 135 GLY A C 1
ATOM 723 O O . GLY A 1 107 ? 22.560 46.357 41.096 1.00 48.38 135 GLY A O 1
ATOM 724 N N . SER A 1 108 ? 23.410 46.939 39.084 1.00 48.07 136 SER A N 1
ATOM 725 C CA . SER A 1 108 ? 24.765 46.452 39.327 1.00 47.78 136 SER A CA 1
ATOM 726 C C . SER A 1 108 ? 25.257 46.829 40.706 1.00 48.02 136 SER A C 1
ATOM 727 O O . SER A 1 108 ? 25.942 46.055 41.364 1.00 47.96 136 SER A O 1
ATOM 730 N N . LYS A 1 109 ? 24.926 48.041 41.127 1.00 47.84 137 LYS A N 1
ATOM 731 C CA . LYS A 1 109 ? 25.656 48.712 42.188 1.00 47.63 137 LYS A CA 1
ATOM 732 C C . LYS A 1 109 ? 24.786 48.764 43.419 1.00 46.91 137 LYS A C 1
ATOM 733 O O . LYS A 1 109 ? 25.260 48.652 44.539 1.00 47.83 137 LYS A O 1
ATOM 739 N N . ILE A 1 110 ? 23.495 48.930 43.185 1.00 45.61 138 ILE A N 1
ATOM 740 C CA . ILE A 1 110 ? 22.517 48.993 44.247 1.00 44.48 138 ILE A CA 1
ATOM 741 C C . ILE A 1 110 ? 22.389 47.641 44.913 1.00 43.06 138 ILE A C 1
ATOM 742 O O . ILE A 1 110 ? 21.903 47.520 46.026 1.00 42.65 138 ILE A O 1
ATOM 747 N N . VAL A 1 111 ? 22.831 46.614 44.213 1.00 42.18 139 VAL A N 1
ATOM 748 C CA . VAL A 1 111 ? 22.587 45.266 44.659 1.00 41.22 139 VAL A CA 1
ATOM 749 C C . VAL A 1 111 ? 23.694 44.800 45.571 1.00 40.24 139 VAL A C 1
ATOM 750 O O . VAL A 1 111 ? 23.611 43.740 46.164 1.00 40.08 139 VAL A O 1
ATOM 754 N N . GLU A 1 112 ? 24.726 45.621 45.689 1.00 39.17 140 GLU A N 1
ATOM 755 C CA . GLU A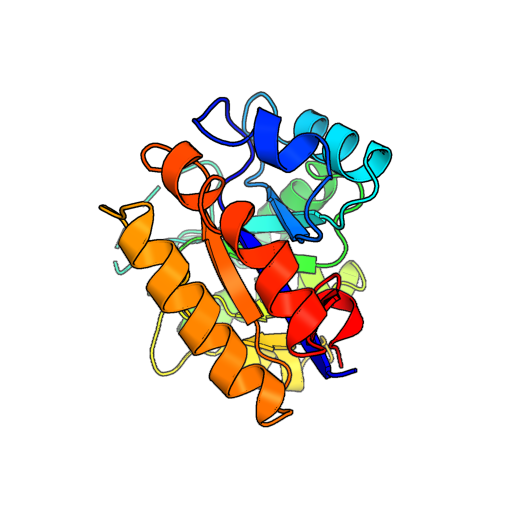 1 112 ? 25.766 45.419 46.680 1.00 39.02 140 GLU A CA 1
ATOM 756 C C . GLU A 1 112 ? 25.596 46.350 47.861 1.00 38.37 140 GLU A C 1
ATOM 757 O O . GLU A 1 112 ? 26.470 46.450 48.709 1.00 38.65 140 GLU A O 1
ATOM 763 N N . ASN A 1 113 ? 24.467 47.035 47.912 1.00 37.55 141 ASN A N 1
ATOM 764 C CA . ASN A 1 113 ? 24.232 48.035 48.940 1.00 36.57 141 ASN A CA 1
ATOM 765 C C . ASN A 1 113 ? 23.255 47.418 49.926 1.00 35.94 141 ASN A C 1
ATOM 766 O O . ASN A 1 113 ? 22.079 47.284 49.608 1.00 34.99 141 ASN A O 1
ATOM 771 N N . GLU A 1 114 ? 23.749 47.059 51.111 1.00 35.45 142 GLU A N 1
ATOM 772 C CA . GLU A 1 114 ? 22.939 46.382 52.125 1.00 35.21 142 GLU A CA 1
ATOM 773 C C . GLU A 1 114 ? 21.813 47.275 52.598 1.00 33.83 142 GLU A C 1
ATOM 774 O O . GLU A 1 114 ? 20.657 46.873 52.613 1.00 33.00 142 GLU A O 1
ATOM 780 N N . LYS A 1 115 ? 22.160 48.496 52.978 1.00 33.21 143 LYS A N 1
ATOM 781 C CA . LYS A 1 115 ? 21.163 49.450 53.434 1.00 32.87 143 LYS A CA 1
ATOM 782 C C . LYS A 1 115 ? 19.945 49.513 52.484 1.00 31.71 143 LYS A C 1
ATOM 783 O O . LYS A 1 115 ? 18.802 49.406 52.940 1.00 31.45 143 LYS A O 1
ATOM 789 N N . ILE A 1 116 ? 20.189 49.654 51.175 1.00 30.80 144 ILE A N 1
ATOM 790 C CA . ILE A 1 116 ? 19.106 49.965 50.203 1.00 30.27 144 ILE A CA 1
ATOM 791 C C . ILE A 1 116 ? 18.366 48.716 49.706 1.00 30.16 144 ILE A C 1
ATOM 792 O O . ILE A 1 116 ? 17.144 48.732 49.454 1.00 29.54 144 ILE A O 1
ATOM 797 N N . MET A 1 117 ? 19.142 47.659 49.539 1.00 29.97 145 MET A N 1
ATOM 798 C CA . MET A 1 117 ? 18.624 46.363 49.193 1.00 31.24 145 MET A CA 1
ATOM 799 C C . MET A 1 117 ? 17.746 45.851 50.338 1.00 31.11 145 MET A C 1
ATOM 800 O O . MET A 1 117 ? 16.749 45.152 50.110 1.00 31.63 145 MET A O 1
ATOM 805 N N . ARG A 1 118 ? 18.092 46.222 51.562 1.00 30.84 146 ARG A N 1
ATOM 806 C CA . ARG A 1 118 ? 17.303 45.797 52.712 1.00 31.23 146 ARG A CA 1
ATOM 807 C C . ARG A 1 118 ? 15.941 46.446 52.606 1.00 30.63 146 ARG A C 1
ATOM 808 O O . ARG A 1 118 ? 14.903 45.750 52.510 1.00 30.85 146 ARG A O 1
ATOM 816 N N . ALA A 1 119 ? 15.953 47.772 52.530 1.00 29.74 147 ALA A N 1
ATOM 817 C CA . ALA A 1 119 ? 14.725 48.545 52.286 1.00 28.90 147 ALA A CA 1
ATOM 818 C C . ALA A 1 119 ? 13.897 47.924 51.180 1.00 28.89 147 ALA A C 1
ATOM 819 O O . ALA A 1 119 ? 12.668 47.794 51.333 1.00 29.33 147 ALA A O 1
ATOM 821 N N . ILE A 1 120 ? 14.535 47.538 50.074 1.00 27.68 148 ILE A N 1
ATOM 822 C CA . ILE A 1 120 ? 13.719 47.044 48.971 1.00 27.73 148 ILE A CA 1
ATOM 823 C C . ILE A 1 120 ? 12.994 45.763 49.402 1.00 28.06 148 ILE A C 1
ATOM 824 O O . ILE A 1 120 ? 11.815 45.644 49.245 1.00 27.42 148 ILE A O 1
ATOM 829 N N . LEU A 1 121 ? 13.735 44.819 49.959 1.00 29.35 149 LEU A N 1
ATOM 830 C CA . LEU A 1 121 ? 13.199 43.527 50.330 1.00 30.41 149 LEU A CA 1
ATOM 831 C C . LEU A 1 121 ? 12.149 43.624 51.445 1.00 30.75 149 LEU A C 1
ATOM 832 O O . LEU A 1 121 ? 11.185 42.893 51.454 1.00 31.69 149 LEU A O 1
ATOM 837 N N . GLU A 1 122 ? 12.319 44.564 52.356 1.00 31.33 150 GLU A N 1
ATOM 838 C CA . GLU A 1 122 ? 11.280 44.872 53.341 1.00 31.63 150 GLU A CA 1
ATOM 839 C C . GLU A 1 122 ? 9.917 45.246 52.708 1.00 31.23 150 GLU A C 1
ATOM 840 O O . GLU A 1 122 ? 8.869 44.754 53.159 1.00 32.20 150 GLU A O 1
ATOM 846 N N . VAL A 1 123 ? 9.909 46.091 51.689 1.00 30.16 151 VAL A N 1
ATOM 847 C CA . VAL A 1 123 ? 8.629 46.359 51.001 1.00 31.02 151 VAL A CA 1
ATOM 848 C C . VAL A 1 123 ? 8.080 45.085 50.328 1.00 31.13 151 VAL A C 1
ATOM 849 O O . VAL A 1 123 ? 6.917 44.772 50.480 1.00 30.59 151 VAL A O 1
ATOM 853 N N . VAL A 1 124 ? 8.952 44.341 49.622 1.00 31.13 152 VAL A N 1
ATOM 854 C CA . VAL A 1 124 ? 8.591 43.127 48.949 1.00 30.45 152 VAL A CA 1
ATOM 855 C C . VAL A 1 124 ? 7.920 42.191 49.948 1.00 31.56 152 VAL A C 1
ATOM 856 O O . VAL A 1 124 ? 6.911 41.581 49.635 1.00 31.95 152 VAL A O 1
ATOM 860 N N . LYS A 1 125 ? 8.479 42.069 51.148 1.00 31.42 153 LYS A N 1
ATOM 861 C CA . LYS A 1 125 ? 7.878 41.267 52.168 1.00 32.07 153 LYS A CA 1
ATOM 862 C C . LYS A 1 125 ? 6.528 41.842 52.611 1.00 33.14 153 LYS A C 1
ATOM 863 O O . LYS A 1 125 ? 5.553 41.106 52.710 1.00 33.62 153 LYS A O 1
ATOM 869 N N . GLU A 1 126 ? 6.457 43.150 52.865 1.00 32.58 154 GLU A N 1
ATOM 870 C CA . GLU A 1 126 ? 5.164 43.773 53.165 1.00 33.35 154 GLU A CA 1
ATOM 871 C C . GLU A 1 126 ? 4.049 43.429 52.193 1.00 33.39 154 GLU A C 1
ATOM 872 O O . GLU A 1 126 ? 2.836 43.537 52.537 1.00 33.49 154 GLU A O 1
ATOM 878 N N . LYS A 1 127 ? 4.452 43.084 50.974 1.00 33.03 155 LYS A N 1
ATOM 879 C CA . LYS A 1 127 ? 3.502 42.873 49.909 1.00 33.27 155 LYS A CA 1
ATOM 880 C C . LYS A 1 127 ? 3.303 41.387 49.729 1.00 33.83 155 LYS A C 1
ATOM 881 O O . LYS A 1 127 ? 2.630 40.969 48.790 1.00 34.32 155 LYS A O 1
ATOM 887 N N . ASN A 1 128 ? 3.898 40.592 50.629 1.00 32.53 156 ASN A N 1
ATOM 888 C CA . ASN A 1 128 ? 3.911 39.156 50.478 1.00 32.36 156 ASN A CA 1
ATOM 889 C C . ASN A 1 128 ? 4.327 38.760 49.060 1.00 31.25 156 ASN A C 1
ATOM 890 O O . ASN A 1 128 ? 3.729 37.859 48.451 1.00 31.32 156 ASN A O 1
ATOM 895 N N . ALA A 1 129 ? 5.355 39.407 48.537 1.00 29.30 157 ALA A N 1
ATOM 896 C CA . ALA A 1 129 ? 5.800 39.069 47.211 1.00 29.42 157 ALA A CA 1
ATOM 897 C C . ALA A 1 129 ? 7.122 38.306 47.259 1.00 29.48 157 ALA A C 1
ATOM 898 O O . ALA A 1 129 ? 7.692 38.165 48.310 1.00 30.59 157 ALA A O 1
ATOM 900 N N . PHE A 1 130 ? 7.584 37.767 46.143 1.00 28.90 158 PHE A N 1
ATOM 901 C CA . PHE A 1 130 ? 8.918 37.172 46.096 1.00 28.79 158 PHE A CA 1
ATOM 902 C C . PHE A 1 130 ? 9.842 38.099 45.314 1.00 29.48 158 PHE A C 1
ATOM 903 O O . PHE A 1 130 ? 9.442 39.196 44.865 1.00 29.64 158 PHE A O 1
ATOM 911 N N . ILE A 1 131 ? 11.069 37.661 45.120 1.00 29.55 159 ILE A N 1
ATOM 912 C CA . ILE A 1 131 ? 12.027 38.476 44.401 1.00 30.43 159 ILE A CA 1
ATOM 913 C C . ILE A 1 131 ? 12.887 37.584 43.531 1.00 31.05 159 ILE A C 1
ATOM 914 O O . ILE A 1 131 ? 13.295 36.497 43.984 1.00 30.96 159 ILE A O 1
ATOM 919 N N . ILE A 1 132 ? 13.154 38.046 42.303 1.00 31.37 160 ILE A N 1
ATOM 920 C CA . ILE A 1 132 ? 14.021 37.334 41.387 1.00 32.92 160 ILE A CA 1
ATOM 921 C C . ILE A 1 132 ? 15.288 38.133 41.142 1.00 34.67 160 ILE A C 1
ATOM 922 O O . ILE A 1 132 ? 15.239 39.298 40.726 1.00 34.47 160 ILE A O 1
ATOM 927 N N . ASP A 1 133 ? 16.427 37.499 41.398 1.00 36.25 161 ASP A N 1
ATOM 928 C CA . ASP A 1 133 ? 17.693 38.129 41.143 1.00 38.52 161 ASP A CA 1
ATOM 929 C C . ASP A 1 133 ? 17.992 37.923 39.653 1.00 40.53 161 ASP A C 1
ATOM 930 O O . ASP A 1 133 ? 18.400 36.841 39.231 1.00 41.33 161 ASP A O 1
ATOM 935 N N . SER A 1 134 ? 17.728 38.945 38.849 1.00 42.86 162 SER A N 1
ATOM 936 C CA . SER A 1 134 ? 18.102 38.930 37.435 1.00 44.92 162 SER A CA 1
ATOM 937 C C . SER A 1 134 ? 19.576 39.250 37.395 1.00 46.40 162 SER A C 1
ATOM 938 O O . SER A 1 134 ? 19.960 40.431 37.441 1.00 47.48 162 SER A O 1
ATOM 941 N N . GLY A 1 135 ? 20.384 38.187 37.301 1.00 47.33 163 GLY A N 1
ATOM 942 C CA . GLY A 1 135 ? 21.800 38.160 37.683 1.00 47.94 163 GLY A CA 1
ATOM 943 C C . GLY A 1 135 ? 22.726 39.235 37.146 1.00 48.48 163 GLY A C 1
ATOM 944 O O . GLY A 1 135 ? 23.687 38.944 36.419 1.00 48.72 163 GLY A O 1
ATOM 945 N N . THR A 1 136 ? 22.467 40.474 37.546 1.00 48.72 164 THR A N 1
ATOM 946 C CA . THR A 1 136 ? 23.247 41.609 37.073 1.00 48.92 164 THR A CA 1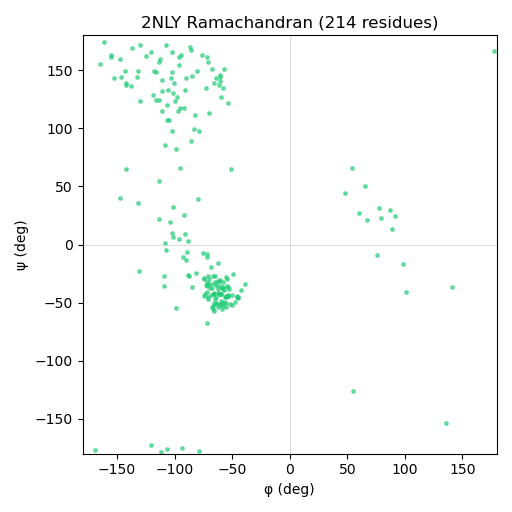
ATOM 947 C C . THR A 1 136 ? 24.717 41.586 37.577 1.00 49.57 164 THR A C 1
ATOM 948 O O . THR A 1 136 ? 25.607 42.091 36.877 1.00 49.81 164 THR A O 1
ATOM 952 N N . SER A 1 137 ? 24.975 40.952 38.734 1.00 50.09 165 SER A N 1
ATOM 953 C CA . SER A 1 137 ? 26.356 40.803 39.277 1.00 50.60 165 SER A CA 1
ATOM 954 C C . SER A 1 137 ? 26.448 40.103 40.653 1.00 50.33 165 SER A C 1
ATOM 955 O O . SER A 1 137 ? 25.415 39.858 41.284 1.00 50.96 165 SER A O 1
ATOM 958 N N . PRO A 1 138 ? 27.646 39.677 41.102 1.00 49.63 166 PRO A N 1
ATOM 959 C CA . PRO A 1 138 ? 28.703 38.694 40.973 1.00 49.37 166 PRO A CA 1
ATOM 960 C C . PRO A 1 138 ? 28.913 38.244 42.449 1.00 48.48 166 PRO A C 1
ATOM 961 O O . PRO A 1 138 ? 29.463 37.168 42.714 1.00 48.72 166 PRO A O 1
ATOM 965 N N . HIS A 1 139 ? 28.500 39.134 43.371 1.00 46.86 167 HIS A N 1
ATOM 966 C CA . HIS A 1 139 ? 28.280 38.911 44.807 1.00 45.29 167 HIS A CA 1
ATOM 967 C C . HIS A 1 139 ? 27.035 39.751 45.149 1.00 43.79 167 HIS A C 1
ATOM 968 O O . HIS A 1 139 ? 27.097 40.741 45.907 1.00 43.57 167 HIS A O 1
ATOM 975 N N . SER A 1 140 ? 25.907 39.364 44.555 1.00 41.52 168 SER A N 1
ATOM 976 C CA . SER A 1 140 ? 24.616 39.988 44.829 1.00 38.84 168 SER A CA 1
ATOM 977 C C . SER A 1 140 ? 24.205 39.751 46.277 1.00 36.93 168 SER A C 1
ATOM 978 O O . SER A 1 140 ? 24.468 38.685 46.842 1.00 35.47 168 SER A O 1
ATOM 981 N N . LEU A 1 141 ? 23.563 40.743 46.891 1.00 35.00 169 LEU A N 1
ATOM 982 C CA . LEU A 1 141 ? 23.199 40.587 48.307 1.00 33.46 169 LEU A CA 1
ATOM 983 C C . LEU A 1 141 ? 21.789 40.011 48.493 1.00 31.90 169 LEU A C 1
ATOM 984 O O . LEU A 1 141 ? 21.424 39.579 49.575 1.00 30.58 169 LEU A O 1
ATOM 989 N N . ILE A 1 142 ? 21.039 39.950 47.404 1.00 31.47 170 ILE A N 1
ATOM 990 C CA . ILE A 1 142 ? 19.655 39.478 47.439 1.00 31.73 170 ILE A CA 1
ATOM 991 C C . ILE A 1 142 ? 19.492 38.113 48.128 1.00 31.97 170 ILE A C 1
ATOM 992 O O . ILE A 1 142 ? 18.669 38.000 49.025 1.00 32.13 170 ILE A O 1
ATOM 997 N N . PRO A 1 143 ? 20.275 37.084 47.733 1.00 31.79 171 PRO A N 1
ATOM 998 C CA . PRO A 1 143 ? 20.066 35.787 48.387 1.00 31.58 171 PRO A CA 1
ATOM 999 C C . PRO A 1 143 ? 20.164 35.829 49.915 1.00 31.32 171 PRO A C 1
ATOM 1000 O O . PRO A 1 143 ? 19.270 35.329 50.615 1.00 31.40 171 PRO A O 1
ATOM 1004 N N . GLN A 1 144 ? 21.239 36.429 50.409 1.00 30.93 172 GLN A N 1
ATOM 1005 C CA . GLN A 1 144 ? 21.503 36.597 51.826 1.00 30.52 172 GLN A CA 1
ATOM 1006 C C . GLN A 1 144 ? 20.362 37.403 52.492 1.00 30.68 172 GLN A C 1
ATOM 1007 O O . GLN A 1 144 ? 19.769 36.978 53.492 1.00 30.80 172 GLN A O 1
ATOM 1013 N N . LEU A 1 145 ? 20.031 38.549 51.912 1.00 30.10 173 LEU A N 1
ATOM 1014 C CA . LEU A 1 145 ? 18.992 39.401 52.464 1.00 30.18 173 LEU A CA 1
ATOM 1015 C C . LEU A 1 145 ? 17.609 38.780 52.419 1.00 29.40 173 LEU A C 1
ATOM 1016 O O . LEU A 1 145 ? 16.852 38.902 53.371 1.00 28.61 173 LEU A O 1
ATOM 1021 N N . ALA A 1 146 ? 17.285 38.129 51.310 1.00 29.71 174 ALA A N 1
ATOM 1022 C CA . ALA A 1 146 ? 15.988 37.481 51.133 1.00 30.31 174 ALA A CA 1
ATOM 1023 C C . ALA A 1 146 ? 15.882 36.254 52.027 1.00 31.52 174 ALA A C 1
ATOM 1024 O O . ALA A 1 146 ? 14.799 35.913 52.474 1.00 31.99 174 ALA A O 1
ATOM 1026 N N . GLU A 1 147 ? 17.006 35.604 52.312 1.00 32.30 175 GLU A N 1
ATOM 1027 C CA . GLU A 1 147 ? 16.988 34.529 53.276 1.00 33.54 175 GLU A CA 1
ATOM 1028 C C . GLU A 1 147 ? 16.743 35.014 54.720 1.00 34.35 175 GLU A C 1
ATOM 1029 O O . GLU A 1 147 ? 16.028 34.335 55.463 1.00 34.97 175 GLU A O 1
ATOM 1035 N N . GLU A 1 148 ? 17.303 36.170 55.112 1.00 35.13 176 GLU A N 1
ATOM 1036 C CA . GLU A 1 148 ? 17.124 36.718 56.489 1.00 36.78 176 GLU A CA 1
ATOM 1037 C C . GLU A 1 148 ? 15.717 37.256 56.746 1.00 38.09 176 GLU A C 1
ATOM 1038 O O . GLU A 1 148 ? 15.032 36.838 57.676 1.00 39.08 176 GLU A O 1
ATOM 1044 N N . LEU A 1 149 ? 15.369 38.385 56.029 1.00 20.00 177 LEU A N 1
ATOM 1045 C CA . LEU A 1 149 ? 13.958 38.676 55.804 1.00 20.00 177 LEU A CA 1
ATOM 1046 C C . LEU A 1 149 ? 13.264 37.526 55.083 1.00 20.00 177 LEU A C 1
ATOM 1047 O O . LEU A 1 149 ? 14.139 36.847 54.304 1.00 42.46 177 LEU A O 1
ATOM 1052 N N . GLU A 1 150 ? 12.188 37.038 55.356 1.00 40.82 178 GLU A N 1
ATOM 1053 C CA . GLU A 1 150 ? 11.893 35.671 54.869 1.00 40.12 178 GLU A CA 1
ATOM 1054 C C . GLU A 1 150 ? 11.134 35.721 53.583 1.00 38.84 178 GLU A C 1
ATOM 1055 O O . GLU A 1 150 ? 9.984 35.315 53.510 1.00 39.22 178 GLU A O 1
ATOM 1061 N N . VAL A 1 151 ? 11.819 36.228 52.570 1.00 37.49 179 VAL A N 1
ATOM 1062 C CA . VAL A 1 151 ? 11.245 36.542 51.276 1.00 36.21 179 VAL A CA 1
ATOM 1063 C C . VAL A 1 151 ? 11.716 35.493 50.264 1.00 36.56 179 VAL A C 1
ATOM 1064 O O . VAL A 1 151 ? 12.927 35.364 50.027 1.00 36.63 179 VAL A O 1
ATOM 1068 N N . PRO A 1 152 ? 10.772 34.754 49.644 1.00 36.26 180 PRO A N 1
ATOM 1069 C CA . PRO A 1 152 ? 11.195 33.760 48.684 1.00 35.63 180 PRO A CA 1
ATOM 1070 C C . PRO A 1 152 ? 11.959 34.430 47.546 1.00 35.94 180 PRO A C 1
ATOM 1071 O O . PRO A 1 152 ? 11.620 35.548 47.132 1.00 36.67 180 PRO A O 1
ATOM 1075 N N . TYR A 1 153 ? 12.982 33.762 47.027 1.00 36.12 181 TYR A N 1
ATOM 1076 C CA . TYR A 1 153 ? 13.806 34.366 45.984 1.00 36.33 181 TYR A CA 1
ATOM 1077 C C . TYR A 1 153 ? 14.296 33.286 45.062 1.00 36.64 181 TYR A C 1
ATOM 1078 O O . TYR A 1 153 ? 14.312 32.108 45.436 1.00 35.91 181 TYR A O 1
ATOM 1087 N N . ALA A 1 154 ? 14.684 33.689 43.853 1.00 36.96 182 ALA A N 1
ATOM 1088 C CA . ALA A 1 154 ? 15.376 32.797 42.917 1.00 37.96 182 ALA A CA 1
ATOM 1089 C C . ALA A 1 154 ? 16.184 33.669 41.972 1.00 38.49 182 ALA A C 1
ATOM 1090 O O . ALA A 1 154 ? 15.948 34.878 41.888 1.00 39.41 182 ALA A O 1
ATOM 1092 N N . THR A 1 155 ? 17.131 33.055 41.280 1.00 38.93 183 THR A N 1
ATOM 1093 C CA . THR A 1 155 ? 18.149 33.764 40.527 1.00 39.71 183 THR A CA 1
ATOM 1094 C C . THR A 1 155 ? 17.943 33.412 39.038 1.00 39.49 183 THR A C 1
ATOM 1095 O O . THR A 1 155 ? 17.484 32.324 38.723 1.00 39.74 183 THR A O 1
ATOM 1099 N N . ARG A 1 156 ? 18.255 34.336 38.145 1.00 39.04 184 ARG A N 1
ATOM 1100 C CA . ARG A 1 156 ? 18.309 34.012 36.732 1.00 39.07 184 ARG A CA 1
ATOM 1101 C C . ARG A 1 156 ? 19.350 32.946 36.460 1.00 38.42 184 ARG A C 1
ATOM 1102 O O . ARG A 1 156 ? 20.389 32.909 37.099 1.00 38.57 184 ARG A O 1
ATOM 1110 N N . SER A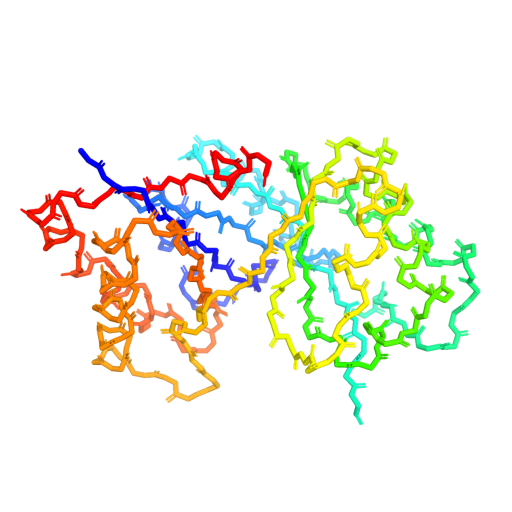 1 157 ? 19.071 32.088 35.491 1.00 38.09 185 SER A N 1
ATOM 1111 C CA . SER A 1 157 ? 20.057 31.136 35.011 1.00 38.10 185 SER A CA 1
ATOM 1112 C C . SER A 1 157 ? 20.749 31.598 33.744 1.00 38.21 185 SER A C 1
ATOM 1113 O O . SER A 1 157 ? 21.962 31.670 33.708 1.00 37.83 185 SER A O 1
ATOM 1116 N N . ILE A 1 158 ? 19.978 31.921 32.711 1.00 39.13 186 ILE A N 1
ATOM 1117 C CA . ILE A 1 158 ? 20.354 32.976 31.773 1.00 40.23 186 ILE A CA 1
ATOM 1118 C C . ILE A 1 158 ? 19.333 34.051 31.451 1.00 40.79 186 ILE A C 1
ATOM 1119 O O . ILE A 1 158 ? 18.184 33.954 31.855 1.00 41.79 186 ILE A O 1
ATOM 1124 N N . PHE A 1 159 ? 19.759 35.080 30.725 1.00 40.85 187 PHE A N 1
ATOM 1125 C CA . PHE A 1 159 ? 20.266 34.928 29.373 1.00 40.18 187 PHE A CA 1
ATOM 1126 C C . PHE A 1 159 ? 19.554 34.486 28.118 1.00 39.93 187 PHE A C 1
ATOM 1127 O O . PHE A 1 159 ? 20.046 33.624 27.416 1.00 40.57 187 PHE A O 1
ATOM 1135 N N . LEU A 1 160 ? 18.410 35.075 27.811 1.00 39.54 188 LEU A N 1
ATOM 1136 C CA . LEU A 1 160 ? 17.696 34.680 26.610 1.00 39.83 188 LEU A CA 1
ATOM 1137 C C . LEU A 1 160 ? 18.074 35.480 25.372 1.00 40.66 188 LEU A C 1
ATOM 1138 O O . LEU A 1 160 ? 17.778 35.085 24.256 1.00 40.79 188 LEU A O 1
ATOM 1143 N N . ASP A 1 161 ? 18.769 36.585 25.576 1.00 41.61 189 ASP A N 1
ATOM 1144 C CA . ASP A 1 161 ? 18.443 37.848 24.945 1.00 43.12 189 ASP A CA 1
ATOM 1145 C C . ASP A 1 161 ? 19.692 38.664 25.161 1.00 43.68 189 ASP A C 1
ATOM 1146 O O . ASP A 1 161 ? 20.423 38.409 26.101 1.00 43.37 189 ASP A O 1
ATOM 1151 N N . ASN A 1 162 ? 19.940 39.660 24.326 1.00 44.81 190 ASN A N 1
ATOM 1152 C CA . ASN A 1 162 ? 20.889 40.699 24.726 1.00 46.01 190 ASN A CA 1
ATOM 1153 C C . ASN A 1 162 ? 20.758 41.997 23.928 1.00 46.99 190 ASN A C 1
ATOM 1154 O O . ASN A 1 162 ? 19.983 42.097 22.960 1.00 47.04 190 ASN A O 1
ATOM 1159 N N . THR A 1 163 ? 21.542 42.978 24.366 1.00 47.89 191 THR A N 1
ATOM 1160 C CA . THR A 1 163 ? 21.593 44.310 23.790 1.00 48.75 191 THR A CA 1
ATOM 1161 C C . THR A 1 163 ? 21.493 44.314 22.254 1.00 49.00 191 THR A C 1
ATOM 1162 O O . THR A 1 163 ? 20.889 45.223 21.679 1.00 49.54 191 THR A O 1
ATOM 1166 N N . HIS A 1 164 ? 22.050 43.279 21.613 1.00 48.74 192 HIS A N 1
ATOM 1167 C CA . HIS A 1 164 ? 22.139 43.185 20.147 1.00 48.43 192 HIS A CA 1
ATOM 1168 C C . HIS A 1 164 ? 21.688 41.826 19.539 1.00 47.55 192 HIS A C 1
ATOM 1169 O O . HIS A 1 164 ? 22.240 41.375 18.526 1.00 46.82 192 HIS A O 1
ATOM 1176 N N . SER A 1 165 ? 20.657 41.216 20.136 1.00 46.61 193 SER A N 1
ATOM 1177 C CA . SER A 1 165 ? 20.277 39.817 19.845 1.00 45.56 193 SER A CA 1
ATOM 1178 C C . SER A 1 165 ? 19.458 39.549 18.592 1.00 44.46 193 SER A C 1
ATOM 1179 O O . SER A 1 165 ? 18.630 40.358 18.184 1.00 44.53 193 SER A O 1
ATOM 1182 N N . SER A 1 166 ? 19.689 38.363 18.038 1.00 43.27 194 SER A N 1
ATOM 1183 C CA . SER A 1 166 ? 19.065 37.846 16.822 1.00 42.27 194 SER A CA 1
ATOM 1184 C C . SER A 1 166 ? 18.155 36.632 17.132 1.00 41.40 194 SER A C 1
ATOM 1185 O O . SER A 1 166 ? 18.313 35.986 18.168 1.00 40.79 194 SER A O 1
ATOM 1188 N N . ARG A 1 167 ? 17.191 36.368 16.241 1.00 40.55 195 ARG A N 1
ATOM 1189 C CA . ARG A 1 167 ? 16.311 35.174 16.253 1.00 39.83 195 ARG A CA 1
ATOM 1190 C C . ARG A 1 167 ? 17.080 33.841 16.488 1.00 38.79 195 ARG A C 1
ATOM 1191 O O . ARG A 1 167 ? 16.655 32.999 17.289 1.00 38.69 195 ARG A O 1
ATOM 1199 N N . LYS A 1 168 ? 18.202 33.657 15.790 1.00 37.19 196 LYS A N 1
ATOM 1200 C CA . LYS A 1 168 ? 19.012 32.446 15.931 1.00 36.37 196 LYS A CA 1
ATOM 1201 C C . LYS A 1 168 ? 19.608 32.368 17.323 1.00 35.42 196 LYS A C 1
ATOM 1202 O O . LYS A 1 168 ? 19.514 31.341 17.997 1.00 35.27 196 LYS A O 1
ATOM 1208 N N . GLU A 1 169 ? 20.234 33.465 17.731 1.00 34.22 197 GLU A N 1
ATOM 1209 C CA . GLU A 1 169 ? 20.855 33.576 19.035 1.00 33.61 197 GLU A CA 1
ATOM 1210 C C . GLU A 1 169 ? 19.871 33.241 20.171 1.00 32.21 197 GLU A C 1
ATOM 1211 O O . GLU A 1 169 ? 20.261 32.643 21.175 1.00 32.55 197 GLU A O 1
ATOM 1217 N N . VAL A 1 170 ? 18.602 33.601 20.001 1.00 30.54 198 VAL A N 1
ATOM 1218 C CA . VAL A 1 170 ? 17.578 33.311 21.015 1.00 29.53 198 VAL A CA 1
ATOM 1219 C C . VAL A 1 170 ? 17.201 31.828 21.044 1.00 29.64 198 VAL A C 1
ATOM 1220 O O . VAL A 1 170 ? 17.080 31.225 22.113 1.00 28.58 198 VAL A O 1
ATOM 1224 N N . ILE A 1 171 ? 17.046 31.242 19.856 1.00 29.63 199 ILE A N 1
ATOM 1225 C CA . ILE A 1 171 ? 16.892 29.810 19.760 1.00 29.86 199 ILE A CA 1
ATOM 1226 C C . ILE A 1 171 ? 18.061 29.102 20.449 1.00 30.44 199 ILE A C 1
ATOM 1227 O O . ILE A 1 171 ? 17.842 28.167 21.221 1.00 31.07 199 ILE A O 1
ATOM 1232 N N . LYS A 1 172 ? 19.283 29.571 20.226 1.00 30.80 200 LYS A N 1
ATOM 1233 C CA . LYS A 1 172 ? 20.448 28.948 20.858 1.00 31.66 200 LYS A CA 1
ATOM 1234 C C . LYS A 1 172 ? 20.376 29.008 22.391 1.00 31.25 200 LYS A C 1
ATOM 1235 O O . LYS A 1 172 ? 20.857 28.113 23.083 1.00 30.99 200 LYS A O 1
ATOM 1241 N N . ASN A 1 173 ? 19.743 30.036 22.929 1.00 31.32 201 ASN A N 1
ATOM 1242 C CA . ASN A 1 173 ? 19.642 30.126 24.379 1.00 31.32 201 ASN A CA 1
ATOM 1243 C C . ASN A 1 173 ? 18.440 29.407 24.969 1.00 31.04 201 ASN A C 1
ATOM 1244 O O . ASN A 1 173 ? 18.499 28.958 26.115 1.00 31.62 201 ASN A O 1
ATOM 1249 N N . MET A 1 174 ? 17.374 29.268 24.180 1.00 30.32 202 MET A N 1
ATOM 1250 C CA . MET A 1 174 ? 16.229 28.417 24.535 1.00 28.99 202 MET A CA 1
ATOM 1251 C C . MET A 1 174 ? 16.673 26.963 24.696 1.00 28.92 202 MET A C 1
ATOM 1252 O O . MET A 1 174 ? 16.247 26.288 25.632 1.00 29.41 202 MET A O 1
ATOM 1257 N N . ARG A 1 175 ? 17.528 26.495 23.791 1.00 27.68 203 ARG A N 1
ATOM 1258 C CA . ARG A 1 175 ? 18.086 25.152 23.879 1.00 27.59 203 ARG A CA 1
ATOM 1259 C C . ARG A 1 175 ? 19.055 24.939 25.053 1.00 28.38 203 ARG A C 1
ATOM 1260 O O . ARG A 1 175 ? 19.115 23.842 25.611 1.00 28.46 203 ARG A O 1
ATOM 1268 N N . LYS A 1 176 ? 19.818 25.974 25.408 1.00 29.23 204 LYS A N 1
ATOM 1269 C CA . LYS A 1 176 ? 20.632 25.965 26.623 1.00 29.54 204 LYS A CA 1
ATOM 1270 C C . LYS A 1 176 ? 19.697 25.829 27.814 1.00 29.68 204 LYS A C 1
ATOM 1271 O O . LYS A 1 176 ? 19.832 24.908 28.632 1.00 30.31 204 LYS A O 1
ATOM 1277 N N . LEU A 1 177 ? 18.723 26.726 27.877 1.00 29.34 205 LEU A N 1
ATOM 1278 C CA . LEU A 1 177 ? 17.635 26.644 28.853 1.00 29.40 205 LEU A CA 1
ATOM 1279 C C . LEU A 1 177 ? 17.048 25.224 28.941 1.00 29.72 205 LEU A C 1
ATOM 1280 O O . LEU A 1 177 ? 16.803 24.713 30.045 1.00 29.75 205 LEU A O 1
ATOM 1285 N N . ALA A 1 178 ? 16.828 24.609 27.775 1.00 29.85 206 ALA A N 1
ATOM 1286 C CA . ALA A 1 178 ? 16.346 23.236 27.686 1.00 29.90 206 ALA A CA 1
ATOM 1287 C C . ALA A 1 178 ? 17.306 22.246 28.358 1.00 30.05 206 ALA A C 1
ATOM 1288 O O . ALA A 1 178 ? 16.852 21.356 29.070 1.00 29.59 206 ALA A O 1
ATOM 1290 N N . LYS A 1 179 ? 18.616 22.417 28.146 1.00 30.67 207 LYS A N 1
ATOM 1291 C CA . LYS A 1 179 ? 19.632 21.541 28.772 1.00 31.63 207 LYS A CA 1
ATOM 1292 C C . LYS A 1 179 ? 19.467 21.528 30.293 1.00 32.12 207 LYS A C 1
ATOM 1293 O O . LYS A 1 179 ? 19.331 20.457 30.895 1.00 32.01 207 LYS A O 1
ATOM 1299 N N . LYS A 1 180 ? 19.455 22.722 30.888 1.00 32.84 208 LYS A N 1
ATOM 1300 C CA . LYS A 1 180 ? 19.318 22.884 32.337 1.00 33.87 208 LYS A CA 1
ATOM 1301 C C . LYS A 1 180 ? 18.019 22.308 32.886 1.00 33.84 208 LYS A C 1
ATOM 1302 O O . LYS A 1 180 ? 17.998 21.739 33.971 1.00 34.30 208 LYS A O 1
ATOM 1308 N N . ALA A 1 181 ? 16.956 22.425 32.107 1.00 34.21 209 ALA A N 1
ATOM 1309 C CA . ALA A 1 181 ? 15.650 21.892 32.463 1.00 34.56 209 ALA A CA 1
ATOM 1310 C C . ALA A 1 181 ? 15.555 20.370 32.416 1.00 35.36 209 ALA A C 1
ATOM 1311 O O . ALA A 1 181 ? 14.987 19.776 33.325 1.00 35.51 209 ALA A O 1
ATOM 1313 N N . LYS A 1 182 ? 16.070 19.739 31.357 1.00 35.70 210 LYS A N 1
ATOM 1314 C CA . LYS A 1 182 ? 16.053 18.285 31.286 1.00 36.58 210 LYS A CA 1
ATOM 1315 C C . LYS A 1 182 ? 16.873 17.747 32.462 1.00 36.91 210 LYS A C 1
ATOM 1316 O O . LYS A 1 182 ? 16.558 16.693 33.022 1.00 37.03 210 LYS A O 1
ATOM 1322 N N . GLN A 1 183 ? 17.888 18.516 32.856 1.00 37.27 211 GLN A N 1
ATOM 1323 C CA . GLN A 1 183 ? 18.714 18.216 34.029 1.00 37.63 211 GLN A CA 1
ATOM 1324 C C . GLN A 1 183 ? 17.991 18.430 35.378 1.00 37.74 211 GLN A C 1
ATOM 1325 O O . GLN A 1 183 ? 18.519 18.045 36.433 1.00 37.62 211 GLN A O 1
ATOM 1331 N N . GLY A 1 184 ? 16.815 19.066 35.344 1.00 37.05 212 GLY A N 1
ATOM 1332 C CA . GLY A 1 184 ? 15.883 19.046 36.473 1.00 36.81 212 GLY A CA 1
ATOM 1333 C C . GLY A 1 184 ? 16.041 20.138 37.520 1.00 36.96 212 GLY A C 1
ATOM 1334 O O . GLY A 1 184 ? 15.438 20.051 38.593 1.00 36.75 212 GLY A O 1
ATOM 1335 N N . SER A 1 185 ? 16.825 21.169 37.203 1.00 36.59 213 SER A N 1
ATOM 1336 C CA . SER A 1 185 ? 17.151 22.222 38.161 1.00 36.39 213 SER A CA 1
ATOM 1337 C C . SER A 1 185 ? 16.233 23.449 38.021 1.00 36.12 213 SER A C 1
ATOM 1338 O O . SER A 1 185 ? 16.425 24.474 38.706 1.00 35.33 213 SER A O 1
ATOM 1341 N N . GLU A 1 186 ? 15.234 23.321 37.138 1.00 35.55 214 GLU A N 1
ATOM 1342 C CA . GLU A 1 186 ? 14.146 24.308 36.988 1.00 35.11 214 GLU A CA 1
ATOM 1343 C C . GLU A 1 186 ? 14.680 25.715 36.750 1.00 33.78 214 GLU A C 1
ATOM 1344 O O . GLU A 1 186 ? 14.494 26.615 37.569 1.00 33.52 214 GLU A O 1
ATOM 1350 N N . PRO A 1 187 ? 15.330 25.918 35.601 1.00 32.85 215 PRO A N 1
ATOM 1351 C CA . PRO A 1 187 ? 15.997 27.198 35.412 1.00 32.50 215 PRO A CA 1
ATOM 1352 C C . PRO A 1 187 ? 15.003 28.331 35.080 1.00 32.33 215 PRO A C 1
ATOM 1353 O O . PRO A 1 187 ? 13.854 28.066 34.685 1.00 31.67 215 PRO A O 1
ATOM 1357 N N . ILE A 1 188 ? 15.475 29.566 35.232 1.00 31.49 216 ILE A N 1
ATOM 1358 C CA . ILE A 1 188 ? 14.728 30.743 34.846 1.00 31.66 216 ILE A CA 1
ATOM 1359 C C . ILE A 1 188 ? 15.478 31.466 33.732 1.00 31.30 216 ILE A C 1
ATOM 1360 O O . ILE A 1 188 ? 16.643 31.817 33.879 1.00 30.79 216 ILE A O 1
ATOM 1365 N N . GLY A 1 189 ? 14.793 31.689 32.619 1.00 31.54 217 GLY A N 1
ATOM 1366 C CA . GLY A 1 189 ? 15.391 32.390 31.501 1.00 31.66 217 GLY A CA 1
ATOM 1367 C C . GLY A 1 189 ? 14.864 33.798 31.511 1.00 32.35 217 GLY A C 1
ATOM 1368 O O . GLY A 1 189 ? 13.743 34.046 31.936 1.00 32.29 217 GLY A O 1
ATOM 1369 N N . ILE A 1 190 ? 15.680 34.739 31.060 1.00 33.25 218 ILE A N 1
ATOM 1370 C CA . ILE A 1 190 ? 15.236 36.110 30.984 1.00 33.24 218 ILE A CA 1
ATOM 1371 C C . ILE A 1 190 ? 15.506 36.717 29.628 1.00 33.14 218 ILE A C 1
ATOM 1372 O O . ILE A 1 190 ? 16.635 36.756 29.170 1.00 32.73 218 ILE A O 1
ATOM 1377 N N . GLY A 1 191 ? 14.428 37.196 29.015 1.00 33.29 219 GLY A N 1
ATOM 1378 C CA . GLY A 1 191 ? 14.471 37.920 27.769 1.00 33.05 219 GLY A CA 1
ATOM 1379 C C . GLY A 1 191 ? 13.873 39.295 27.969 1.00 33.00 219 GLY A C 1
ATOM 1380 O O . GLY A 1 191 ? 13.554 39.658 29.074 1.00 33.99 219 GLY A O 1
ATOM 1381 N N . HIS A 1 192 ? 13.702 40.040 26.878 1.00 33.34 220 HIS A N 1
ATOM 1382 C CA . HIS A 1 192 ? 13.408 41.477 26.902 1.00 33.19 220 HIS A CA 1
ATOM 1383 C C . HIS A 1 192 ? 12.506 41.877 25.749 1.00 32.47 220 HIS A C 1
ATOM 1384 O O . HIS A 1 192 ? 12.611 41.349 24.646 1.00 31.44 220 HIS A O 1
ATOM 1391 N N . VAL A 1 193 ? 11.617 42.822 26.014 1.00 32.22 221 VAL A N 1
ATOM 1392 C CA . VAL A 1 193 ? 10.977 43.541 24.942 1.00 32.38 221 VAL A CA 1
ATOM 1393 C C . VAL A 1 193 ? 11.811 44.809 24.747 1.00 33.30 221 VAL A C 1
ATOM 1394 O O . VAL A 1 193 ? 12.619 45.168 25.612 1.00 34.37 221 VAL A O 1
ATOM 1398 N N . GLY A 1 194 ? 11.654 45.475 23.615 1.00 33.59 222 GLY A N 1
ATOM 1399 C CA . GLY A 1 194 ? 12.476 46.637 23.324 1.00 34.08 222 GLY A CA 1
ATOM 1400 C C . GLY A 1 194 ? 12.907 46.501 21.900 1.00 34.82 222 GLY A C 1
ATOM 1401 O O . GLY A 1 194 ? 12.238 45.806 21.135 1.00 34.49 222 GLY A O 1
ATOM 1402 N N . VAL A 1 195 ? 14.039 47.100 21.561 1.00 35.82 223 VAL A N 1
ATOM 1403 C CA . VAL A 1 195 ? 14.483 47.223 20.182 1.00 37.40 223 VAL A CA 1
ATOM 1404 C C . VAL A 1 195 ? 14.629 45.879 19.493 1.00 38.38 223 VAL A C 1
ATOM 1405 O O . VAL A 1 195 ? 14.345 45.750 18.309 1.00 38.80 223 VAL A O 1
ATOM 1409 N N . ARG A 1 196 ? 15.082 44.881 20.237 1.00 39.30 224 ARG A N 1
ATOM 1410 C CA . ARG A 1 196 ? 15.430 43.603 19.646 1.00 40.31 224 ARG A CA 1
ATOM 1411 C C . ARG A 1 196 ? 14.356 42.543 19.852 1.00 40.55 224 ARG A C 1
ATOM 1412 O O . ARG A 1 196 ? 14.647 41.364 19.957 1.00 40.30 224 ARG A O 1
ATOM 1420 N N . GLY A 1 197 ? 13.107 42.972 19.897 1.00 40.76 225 GLY A N 1
ATOM 1421 C CA . GLY A 1 197 ? 12.155 42.411 20.824 1.00 41.56 225 GLY A CA 1
ATOM 1422 C C . GLY A 1 197 ? 11.123 41.578 20.107 1.00 41.32 225 GLY A C 1
ATOM 1423 O O . GLY A 1 197 ? 10.553 40.656 20.672 1.00 41.26 225 GLY A O 1
ATOM 1424 N N . ASP A 1 198 ? 10.884 41.911 18.849 1.00 40.78 226 ASP A N 1
ATOM 1425 C CA . ASP A 1 198 ? 10.263 40.985 17.920 1.00 40.02 226 ASP A CA 1
ATOM 1426 C C . ASP A 1 198 ? 11.139 39.765 17.637 1.00 39.09 226 ASP A C 1
ATOM 1427 O O . ASP A 1 198 ? 10.639 38.694 17.326 1.00 38.93 226 ASP A O 1
ATOM 1432 N N . GLU A 1 199 ? 12.447 39.939 17.760 1.00 37.85 227 GLU A N 1
ATOM 1433 C CA . GLU A 1 199 ? 13.394 38.873 17.492 1.00 36.78 227 GLU A CA 1
ATOM 1434 C C . GLU A 1 199 ? 13.342 37.829 18.588 1.00 35.78 227 GLU A C 1
ATOM 1435 O O . GLU A 1 199 ? 13.570 36.655 18.346 1.00 35.46 227 GLU A O 1
ATOM 1441 N N . THR A 1 200 ? 13.053 38.261 19.807 1.00 35.31 228 THR A N 1
ATOM 1442 C CA . THR A 1 200 ? 13.069 37.351 20.936 1.00 34.06 228 THR A CA 1
ATOM 1443 C C . THR A 1 200 ? 11.730 36.681 21.135 1.00 33.76 228 THR A C 1
ATOM 1444 O O . THR A 1 200 ? 11.661 35.579 21.645 1.00 33.80 228 THR A O 1
ATOM 1448 N N . TYR A 1 201 ? 10.669 37.334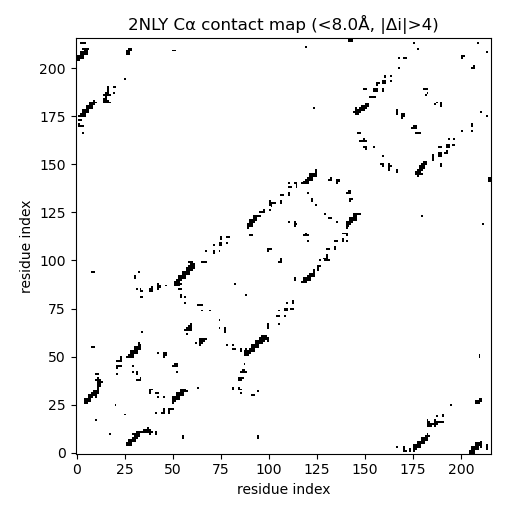 20.687 1.00 33.17 229 TYR A N 1
ATOM 1449 C CA . TYR A 1 201 ? 9.385 36.676 20.553 1.00 33.10 229 TYR A CA 1
ATOM 1450 C C . TYR A 1 201 ? 9.344 35.606 19.472 1.00 32.92 229 TYR A C 1
ATOM 1451 O O . TYR A 1 201 ? 8.942 34.480 19.717 1.00 33.05 229 TYR A O 1
ATOM 1460 N N . ALA A 1 202 ? 9.725 35.982 18.264 1.00 32.45 230 ALA A N 1
ATOM 1461 C CA . ALA A 1 202 ? 10.045 35.015 17.238 1.00 33.23 230 ALA A CA 1
ATOM 1462 C C . ALA A 1 202 ? 11.182 34.180 17.757 1.00 33.26 230 ALA A C 1
ATOM 1463 O O . ALA A 1 202 ? 12.198 34.711 18.182 1.00 33.66 230 ALA A O 1
ATOM 1465 N N . GLY A 1 203 ? 11.032 32.871 17.742 1.00 33.65 231 GLY A N 1
ATOM 1466 C CA . GLY A 1 203 ? 12.167 32.079 18.214 1.00 34.78 231 GLY A CA 1
ATOM 1467 C C . GLY A 1 203 ? 12.037 31.572 19.616 1.00 34.53 231 GLY A C 1
ATOM 1468 O O . GLY A 1 203 ? 12.375 30.436 19.862 1.00 34.75 231 GLY A O 1
ATOM 1469 N N . ILE A 1 204 ? 11.527 32.384 20.535 1.00 35.04 232 ILE A N 1
ATOM 1470 C CA . ILE A 1 204 ? 10.902 31.774 21.704 1.00 35.26 232 ILE A CA 1
ATOM 1471 C C . ILE A 1 204 ? 9.654 31.039 21.202 1.00 35.36 232 ILE A C 1
ATOM 1472 O O . ILE A 1 204 ? 9.522 29.821 21.394 1.00 35.60 232 ILE A O 1
ATOM 1477 N N . ARG A 1 205 ? 8.775 31.767 20.515 1.00 34.68 233 ARG A N 1
ATOM 1478 C CA . ARG A 1 205 ? 7.598 31.154 19.917 1.00 34.87 233 ARG A CA 1
ATOM 1479 C C . ARG A 1 205 ? 7.942 29.960 19.019 1.00 34.32 233 ARG A C 1
ATOM 1480 O O . ARG A 1 205 ? 7.203 28.988 18.997 1.00 34.61 233 ARG A O 1
ATOM 1488 N N . SER A 1 206 ? 9.053 30.035 18.290 1.00 33.83 234 SER A N 1
ATOM 1489 C CA . SER A 1 206 ? 9.421 28.974 17.342 1.00 34.25 234 SER A CA 1
ATOM 1490 C C . SER A 1 206 ? 9.959 27.713 18.012 1.00 33.82 234 SER A C 1
ATOM 1491 O O . SER A 1 206 ? 10.194 26.710 17.339 1.00 33.85 234 SER A O 1
ATOM 1494 N N . MET A 1 207 ? 10.172 27.787 19.321 1.00 33.52 235 MET A N 1
ATOM 1495 C CA . MET A 1 207 ? 10.780 26.702 20.081 1.00 33.20 235 MET A CA 1
ATOM 1496 C C . MET A 1 207 ? 9.772 25.957 20.972 1.00 33.21 235 MET A C 1
ATOM 1497 O O . MET A 1 207 ? 10.123 24.968 21.616 1.00 32.86 235 MET A O 1
ATOM 1502 N N . LEU A 1 208 ? 8.531 26.430 21.015 1.00 33.62 236 LEU A N 1
ATOM 1503 C CA . LEU A 1 208 ? 7.503 25.823 21.874 1.00 33.99 236 LEU A CA 1
ATOM 1504 C C . LEU A 1 208 ? 7.242 24.341 21.542 1.00 34.37 236 LEU A C 1
ATOM 1505 O O . LEU A 1 208 ? 7.227 23.493 22.447 1.00 35.09 236 LEU A O 1
ATOM 1510 N N . ASP A 1 209 ? 7.051 24.029 20.262 1.00 33.84 237 ASP A N 1
ATOM 1511 C CA . ASP A 1 209 ? 6.868 22.649 19.826 1.00 33.94 237 ASP A CA 1
ATOM 1512 C C . ASP A 1 209 ? 7.997 21.714 20.286 1.00 33.67 237 ASP A C 1
ATOM 1513 O O . ASP A 1 209 ? 7.748 20.573 20.716 1.00 33.52 237 ASP A O 1
ATOM 1518 N N . GLU A 1 210 ? 9.236 22.191 20.161 1.00 33.17 238 GLU A N 1
ATOM 1519 C CA . GLU A 1 210 ? 10.398 21.405 20.555 1.00 32.53 238 GLU A CA 1
ATOM 1520 C C . GLU A 1 210 ? 10.404 21.163 22.065 1.00 32.41 238 GLU A C 1
ATOM 1521 O O . GLU A 1 210 ? 10.689 20.062 22.516 1.00 31.85 238 GLU A O 1
ATOM 1527 N N . PHE A 1 211 ? 10.074 22.199 22.836 1.00 32.71 239 PHE A N 1
ATOM 1528 C CA . PHE A 1 211 ? 9.993 22.091 24.283 1.00 32.69 239 PHE A CA 1
ATOM 1529 C C . PHE A 1 211 ? 8.940 21.068 24.688 1.00 33.38 239 PHE A C 1
ATOM 1530 O O . PHE A 1 211 ? 9.218 20.139 25.449 1.00 33.48 239 PHE A O 1
ATOM 1538 N N . GLN A 1 212 ? 7.739 21.215 24.138 1.00 34.12 240 GLN A N 1
ATOM 1539 C CA . GLN A 1 212 ? 6.683 20.239 24.357 1.00 34.94 240 GLN A CA 1
ATOM 1540 C C . GLN A 1 212 ? 7.206 18.851 24.070 1.00 34.81 240 GLN A C 1
ATOM 1541 O O . GLN A 1 212 ? 7.109 17.979 24.930 1.00 35.37 240 GLN A O 1
ATOM 1547 N N . ALA A 1 213 ? 7.797 18.668 22.887 1.00 34.58 241 ALA A N 1
ATOM 1548 C CA . ALA A 1 213 ? 8.324 17.360 22.450 1.00 34.59 241 ALA A CA 1
ATOM 1549 C C . ALA A 1 213 ? 9.382 16.720 23.361 1.00 34.20 241 ALA A C 1
ATOM 1550 O O . ALA A 1 213 ? 9.395 15.507 23.541 1.00 34.23 241 ALA A O 1
ATOM 1552 N N . GLU A 1 214 ? 10.268 17.536 23.915 1.00 34.35 242 GLU A N 1
ATOM 1553 C CA . GLU A 1 214 ? 11.245 17.082 24.904 1.00 34.45 242 GLU A CA 1
ATOM 1554 C C . GLU A 1 214 ? 10.721 17.243 26.363 1.00 35.20 242 GLU A C 1
ATOM 1555 O O . GLU A 1 214 ? 11.513 17.395 27.312 1.00 35.76 242 GLU A O 1
ATOM 1561 N N . SER A 1 215 ? 9.392 17.236 26.526 1.00 35.08 243 SER A N 1
ATOM 1562 C CA . SER A 1 215 ? 8.725 17.148 27.844 1.00 35.20 243 SER A CA 1
ATOM 1563 C C . SER A 1 215 ? 9.063 18.292 28.808 1.00 35.52 243 SER A C 1
ATOM 156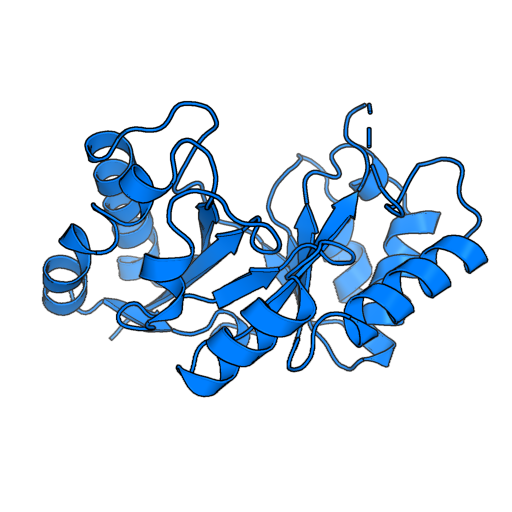4 O O . SER A 1 215 ? 9.015 18.127 30.040 1.00 35.22 243 SER A O 1
ATOM 1567 N N . ILE A 1 216 ? 9.402 19.452 28.258 1.00 35.61 244 ILE A N 1
ATOM 1568 C CA . ILE A 1 216 ? 9.624 20.602 29.102 1.00 35.53 244 ILE A CA 1
ATOM 1569 C C . ILE A 1 216 ? 8.402 21.531 29.077 1.00 35.57 244 ILE A C 1
ATOM 1570 O O . ILE A 1 216 ? 7.864 21.878 28.015 1.00 35.32 244 ILE A O 1
ATOM 1575 N N . GLN A 1 217 ? 7.955 21.897 30.273 1.00 35.35 245 GLN A N 1
ATOM 1576 C CA . GLN A 1 217 ? 6.790 22.738 30.429 1.00 35.14 245 GLN A CA 1
ATOM 1577 C C . GLN A 1 217 ? 7.180 24.095 30.941 1.00 34.42 245 GLN A C 1
ATOM 1578 O O . GLN A 1 217 ? 7.905 24.203 31.931 1.00 34.52 245 GLN A O 1
ATOM 1584 N N . LEU A 1 218 ? 6.661 25.129 30.291 1.00 33.93 246 LEU A N 1
ATOM 1585 C CA . LEU A 1 218 ? 6.833 26.489 30.770 1.00 33.44 246 LEU A CA 1
ATOM 1586 C C . LEU A 1 218 ? 5.697 26.865 31.703 1.00 33.28 246 LEU A C 1
ATOM 1587 O O . LEU A 1 218 ? 4.536 26.541 31.479 1.00 33.01 246 LEU A O 1
ATOM 1592 N N . VAL A 1 219 ? 6.060 27.632 32.714 1.00 33.17 247 VAL A N 1
ATOM 1593 C CA . VAL A 1 219 ? 5.353 27.722 33.959 1.00 32.94 247 VAL A CA 1
ATOM 1594 C C . VAL A 1 219 ? 5.676 29.134 34.465 1.00 33.96 247 VAL A C 1
ATOM 1595 O O . VAL A 1 219 ? 6.812 29.610 34.243 1.00 34.11 247 VAL A O 1
ATOM 1599 N N . PRO A 1 220 ? 4.690 29.817 35.118 1.00 34.08 248 PRO A N 1
ATOM 1600 C CA . PRO A 1 220 ? 4.946 31.129 35.721 1.00 33.24 248 PRO A CA 1
ATOM 1601 C C . PRO A 1 220 ? 6.024 30.955 36.778 1.00 33.39 248 PRO A C 1
ATOM 1602 O O . PRO A 1 220 ? 6.035 29.947 37.506 1.00 32.67 248 PRO A O 1
ATOM 1606 N N . VAL A 1 221 ? 6.922 31.929 36.844 1.00 33.42 249 VAL A N 1
ATOM 1607 C CA . VAL A 1 221 ? 8.097 31.817 37.684 1.00 34.27 249 VAL A CA 1
ATOM 1608 C C . VAL A 1 221 ? 7.712 31.527 39.124 1.00 34.78 249 VAL A C 1
ATOM 1609 O O . VAL A 1 221 ? 8.475 30.934 39.856 1.00 34.50 249 VAL A O 1
ATOM 1613 N N . SER A 1 222 ? 6.528 31.968 39.532 1.00 36.22 250 SER A N 1
ATOM 1614 C CA . SER A 1 222 ? 6.118 31.824 40.919 1.00 37.70 250 SER A CA 1
ATOM 1615 C C . SER A 1 222 ? 6.052 30.346 41.237 1.00 37.95 250 SER A C 1
ATOM 1616 O O . SER A 1 222 ? 6.451 29.929 42.313 1.00 38.32 250 SER A O 1
ATOM 1619 N N . GLN A 1 223 ? 5.583 29.550 40.285 1.00 38.85 251 GLN A N 1
ATOM 1620 C CA . GLN A 1 223 ? 5.409 28.115 40.530 1.00 40.11 251 GLN A CA 1
ATOM 1621 C C . GLN A 1 223 ? 6.709 27.396 40.831 1.00 40.67 251 GLN A C 1
ATOM 1622 O O . GLN A 1 223 ? 6.698 26.306 41.396 1.00 39.79 251 GLN A O 1
ATOM 1628 N N . LEU A 1 224 ? 7.818 28.046 40.523 1.00 20.00 252 LEU A N 1
ATOM 1629 C CA . LEU A 1 224 ? 9.071 27.355 40.807 1.00 20.00 252 LEU A CA 1
ATOM 1630 C C . LEU A 1 224 ? 9.739 27.914 42.058 1.00 20.00 252 LEU A C 1
ATOM 1631 O O . LEU A 1 224 ? 10.971 27.641 42.311 1.00 46.80 252 LEU A O 1
ATOM 1636 N N . LEU A 1 225 ? 9.007 28.589 42.903 1.00 48.48 253 LEU A N 1
ATOM 1637 C CA . LEU A 1 225 ? 9.377 28.805 44.305 1.00 50.97 253 LEU A CA 1
ATOM 1638 C C . LEU A 1 225 ? 8.715 27.764 45.273 1.00 53.03 253 LEU A C 1
ATOM 1639 O O . LEU A 1 225 ? 7.721 27.102 44.914 1.00 53.54 253 LEU A O 1
ATOM 1644 N N . PRO A 1 226 ? 9.258 27.602 46.503 1.00 54.59 254 PRO A N 1
ATOM 1645 C CA . PRO A 1 226 ? 10.191 28.522 47.145 1.00 55.32 254 PRO A CA 1
ATOM 1646 C C . PRO A 1 226 ? 11.639 28.166 46.784 1.00 56.00 254 PRO A C 1
ATOM 1647 O O . PRO A 1 226 ? 12.223 28.831 45.924 1.00 56.21 254 PRO A O 1
#

Organism: Halalkalibacterium halodurans (strain ATCC BAA-125 / DSM 18197 / FERM 7344 / JCM 9153 / C-125) (NCBI:txid272558)

Sequence (216 aa):
MKRAAIIIDDFGGDVKGVDDFLTGEIPVTVAVMPFLEHSTKQAEIAQAAGLEVIVHMPLEPKPSGITSNLSVGEVKSRVRKAFDDIPYAVGLNNHMGSKIVENEKIMRAILEVVKEKNAFIIDSGTSPHSLIPQLAEELEVPYATRSIFLDNTHSSRKEVIKNMRKLAKKAKQGSEPIGIGHVGVRGDETYAGIRSMLDEFQAESIQLVPVSQLLP

Foldseek 3Di:
DWEAAEEAEDAQDPFAALVVVLLQPDAYEYAAEFPHPCRQVSLVSNVVSPYAYAHAAEADACVVHHYPPDDLVSLLVVLVVSPVRRPRHQEYEYDQHNPVQPPCSNLLSNVVSCVVSNHAYEYAPNDDPGCCVVSCVVVVHKYYYAPDDQEDPDDALVSNLVVVVVSVVVRVVRPHHYYYHYTHHCRNRNSNNVVVCVVVCVVSVYDYDYPVVPID

CATH classification: 3.20.20.370

Secondary structure (DSSP, 8-state):
-EEEEEEEEEESS--TTHHHHHT-SS-EEEEEPSSSTTHHHHHHHHHHTT-EEEEEEEE------B-TT--HHHHHHHHHHHHHHSTT--EEEEEE-TTGGG-HHHHHHHHHHHHHTT-EEEE----SS-SHHHHHHHTT--EEE--EES--TT--HHHHHHHHHHHHHHHHTTS--EEEEE-STTHHHHHHHHGGGHHHHHHTTEEE--GGGG--